Protein AF-0000000087714423 (afdb_homodimer)

pLDDT: mean 87.76, std 16.13, range [24.06, 98.0]

Sequence (234 aa):
MFDTLVQIANELNRGNISRAGKMILDLTRDEDNENILKVSSEIERLLREIESRDSFVDYLGEEAIELDQIEQEMNELRKRKLKILSVYLLRKLSKGNLIIENIIKRNFVSQKPQTYMMFDTLVQIANELNRGNISRAGKMILDLTRDEDNENILKVSSEIERLLREIESRDSFVDYLGEEAIELDQIEQEMNELRKRKLKILSVYLLRKLSKGNLIIENIIKRNFVSQKPQTYM

Solvent-accessible surface area (backbone atoms only — not comparable to full-atom values): 13331 Å² total; per-residue (Å²): 111,66,67,58,51,49,50,36,40,49,30,48,63,72,63,40,46,69,62,26,48,54,53,50,46,66,69,48,69,82,59,81,54,65,69,61,50,54,53,46,51,50,46,50,50,45,54,52,54,64,72,53,74,77,71,72,45,78,74,48,64,80,55,26,60,60,49,50,51,50,51,52,56,49,43,52,51,45,51,52,53,44,44,56,53,44,50,53,49,50,41,60,74,49,71,67,38,61,68,60,51,51,55,50,49,59,42,63,63,66,67,49,76,76,70,76,124,110,66,68,58,52,50,50,34,40,50,29,47,62,72,62,40,44,69,61,26,47,53,53,50,46,66,70,49,69,83,58,81,54,66,69,59,50,53,53,46,52,50,46,52,51,46,53,52,55,64,72,53,74,76,71,72,45,78,73,48,64,80,55,27,59,59,50,51,52,49,50,52,54,49,43,52,50,46,51,52,52,44,44,53,54,44,51,52,49,50,41,60,74,49,71,66,39,61,68,59,52,50,56,49,47,59,41,62,63,66,67,49,78,76,70,77,124

Structure (mmCIF, N/CA/C/O backbone):
data_AF-0000000087714423-model_v1
#
loop_
_entity.id
_entity.type
_entity.pdbx_description
1 polymer 'Uncharacterized protein'
#
loop_
_atom_site.group_PDB
_atom_site.id
_atom_site.type_symbol
_atom_site.label_atom_id
_atom_site.label_alt_id
_atom_site.label_comp_id
_atom_site.label_asym_id
_atom_site.label_entity_id
_atom_site.label_seq_id
_atom_site.pdbx_PDB_ins_code
_atom_site.Cartn_x
_atom_site.Cartn_y
_atom_site.Cartn_z
_atom_site.occupancy
_atom_site.B_iso_or_equiv
_atom_site.auth_seq_id
_atom_site.auth_comp_id
_atom_site.auth_asym_id
_atom_site.auth_atom_id
_atom_site.pdbx_PDB_model_num
ATOM 1 N N . MET A 1 1 ? 10.297 -31.016 -6.312 1 86.75 1 MET A N 1
ATOM 2 C CA . MET A 1 1 ? 9.633 -29.781 -6.734 1 86.75 1 MET A CA 1
ATOM 3 C C . MET A 1 1 ? 8.117 -29.906 -6.598 1 86.75 1 MET A C 1
ATOM 5 O O . MET A 1 1 ? 7.477 -29.078 -5.961 1 86.75 1 MET A O 1
ATOM 9 N N . PHE A 1 2 ? 7.582 -31.125 -6.863 1 91.56 2 PHE A N 1
ATOM 10 C CA . PHE A 1 2 ? 6.137 -31.328 -6.844 1 91.56 2 PHE A CA 1
ATOM 11 C C . PHE A 1 2 ? 5.602 -31.266 -5.418 1 91.56 2 PHE A C 1
ATOM 13 O O . PHE A 1 2 ? 4.629 -30.562 -5.148 1 91.56 2 PHE A O 1
ATOM 20 N N . ASP A 1 3 ? 6.258 -31.922 -4.488 1 93.56 3 ASP A N 1
ATOM 21 C CA . ASP A 1 3 ? 5.82 -31.922 -3.096 1 93.56 3 ASP A CA 1
ATOM 22 C C . ASP A 1 3 ? 5.809 -30.516 -2.518 1 93.56 3 ASP A C 1
ATOM 24 O O . ASP A 1 3 ? 4.906 -30.156 -1.759 1 93.56 3 ASP A O 1
ATOM 28 N N . THR A 1 4 ? 6.805 -29.812 -2.877 1 95.75 4 THR A N 1
ATOM 29 C CA . THR A 1 4 ? 6.898 -28.438 -2.414 1 95.75 4 THR A CA 1
ATOM 30 C C . THR A 1 4 ? 5.75 -27.594 -2.973 1 95.75 4 THR A C 1
ATOM 32 O O . THR A 1 4 ? 5.164 -26.781 -2.256 1 95.75 4 THR A O 1
ATOM 35 N N . LEU A 1 5 ? 5.414 -27.797 -4.219 1 96.75 5 LEU A N 1
ATOM 36 C CA . LEU A 1 5 ? 4.309 -27.078 -4.84 1 96.75 5 LEU A CA 1
ATOM 37 C C . LEU A 1 5 ? 2.988 -27.406 -4.16 1 96.75 5 LEU A C 1
ATOM 39 O O . LEU A 1 5 ? 2.158 -26.531 -3.926 1 96.75 5 LEU A O 1
ATOM 43 N N . VAL A 1 6 ? 2.824 -28.672 -3.838 1 95.94 6 VAL A N 1
ATOM 44 C CA . VAL A 1 6 ? 1.626 -29.109 -3.135 1 95.94 6 VAL A CA 1
ATOM 45 C C . VAL A 1 6 ? 1.544 -28.438 -1.77 1 95.94 6 VAL A C 1
ATOM 47 O O . VAL A 1 6 ? 0.476 -27.969 -1.361 1 95.94 6 VAL A O 1
ATOM 50 N N . GLN A 1 7 ? 2.639 -28.406 -1.088 1 96.62 7 GLN A N 1
ATOM 51 C CA . GLN A 1 7 ? 2.68 -27.75 0.217 1 96.62 7 GLN A CA 1
ATOM 52 C C . GLN A 1 7 ? 2.309 -26.281 0.108 1 96.62 7 GLN A C 1
ATOM 54 O O . GLN A 1 7 ? 1.548 -25.766 0.928 1 96.62 7 GLN A O 1
ATOM 59 N N . ILE A 1 8 ? 2.848 -25.594 -0.862 1 97.06 8 ILE A N 1
ATOM 60 C CA . ILE A 1 8 ? 2.545 -24.188 -1.084 1 97.06 8 ILE A CA 1
ATOM 61 C C . ILE A 1 8 ? 1.049 -24.016 -1.339 1 97.06 8 ILE A C 1
ATOM 63 O O . ILE A 1 8 ? 0.409 -23.141 -0.749 1 97.06 8 ILE A O 1
ATOM 67 N N . ALA A 1 9 ? 0.481 -24.797 -2.199 1 96.12 9 ALA A N 1
ATOM 68 C CA . ALA A 1 9 ? -0.945 -24.719 -2.51 1 96.12 9 ALA A CA 1
ATOM 69 C C . ALA A 1 9 ? -1.79 -24.922 -1.255 1 96.12 9 ALA A C 1
ATOM 71 O O . ALA A 1 9 ? -2.779 -24.219 -1.047 1 96.12 9 ALA A O 1
ATOM 72 N N . ASN A 1 10 ? -1.37 -25.859 -0.448 1 95.19 10 ASN A N 1
ATOM 73 C CA . ASN A 1 10 ? -2.088 -26.125 0.796 1 95.19 10 ASN A CA 1
ATOM 74 C C . ASN A 1 10 ? -1.997 -24.938 1.751 1 95.19 10 ASN A C 1
ATOM 76 O O . ASN A 1 10 ? -2.975 -24.594 2.418 1 95.19 10 ASN A O 1
ATOM 80 N N . GLU A 1 11 ? -0.797 -24.391 1.892 1 95.88 11 GLU A N 1
ATOM 81 C CA . GLU A 1 11 ? -0.638 -23.188 2.719 1 95.88 11 GLU A CA 1
ATOM 82 C C . GLU A 1 11 ? -1.553 -22.062 2.246 1 95.88 11 GLU A C 1
ATOM 84 O O . GLU A 1 11 ? -2.178 -21.391 3.061 1 95.88 11 GLU A O 1
ATOM 89 N N . LEU A 1 12 ? -1.638 -21.828 0.978 1 95.19 12 LEU A N 1
ATOM 90 C CA . LEU A 1 12 ? -2.523 -20.812 0.421 1 95.19 12 LEU A CA 1
ATOM 91 C C . LEU A 1 12 ? -3.975 -21.094 0.789 1 95.19 12 LEU A C 1
ATOM 93 O O . LEU A 1 12 ? -4.699 -20.188 1.214 1 95.19 12 LEU A O 1
ATOM 97 N N . ASN A 1 13 ? -4.387 -22.281 0.705 1 92.69 13 ASN A N 1
ATOM 98 C CA . ASN A 1 13 ? -5.762 -22.688 0.979 1 92.69 13 ASN A CA 1
ATOM 99 C C . ASN A 1 13 ? -6.105 -22.547 2.459 1 92.69 13 ASN A C 1
ATOM 101 O O . ASN A 1 13 ? -7.258 -22.297 2.811 1 92.69 13 ASN A O 1
ATOM 105 N N . ARG A 1 14 ? -5.141 -22.703 3.324 1 93.38 14 ARG A N 1
ATOM 106 C CA . ARG A 1 14 ? -5.348 -22.578 4.762 1 93.38 14 ARG A CA 1
ATOM 107 C C . ARG A 1 14 ? -5.285 -21.109 5.199 1 93.38 14 ARG A C 1
ATOM 109 O O . ARG A 1 14 ? -5.492 -20.797 6.375 1 93.38 14 ARG A O 1
ATOM 116 N N . GLY A 1 15 ? -4.902 -20.266 4.301 1 92.94 15 GLY A N 1
ATOM 117 C CA . GLY A 1 15 ? -4.844 -18.844 4.613 1 92.94 15 GLY A CA 1
ATOM 118 C C . GLY A 1 15 ? -3.486 -18.406 5.125 1 92.94 15 GLY A C 1
ATOM 119 O O . GLY A 1 15 ? -3.334 -17.281 5.602 1 92.94 15 GLY A O 1
ATOM 120 N N . ASN A 1 16 ? -2.5 -19.266 5.133 1 95.94 16 ASN A N 1
ATOM 121 C CA . ASN A 1 16 ? -1.14 -18.906 5.523 1 95.94 16 ASN A CA 1
ATOM 122 C C . ASN A 1 16 ? -0.38 -18.25 4.375 1 95.94 16 ASN A C 1
ATOM 124 O O . ASN A 1 16 ? 0.634 -18.781 3.916 1 95.94 16 ASN A O 1
ATOM 128 N N . ILE A 1 17 ? -0.826 -17.094 4.047 1 96.75 17 ILE A N 1
ATOM 129 C CA . ILE A 1 17 ? -0.43 -16.422 2.814 1 96.75 17 ILE A CA 1
ATOM 130 C C . ILE A 1 17 ? 1.038 -16 2.898 1 96.75 17 ILE A C 1
ATOM 132 O O . ILE A 1 17 ? 1.801 -16.203 1.95 1 96.75 17 ILE A O 1
ATOM 136 N N . SER A 1 18 ? 1.495 -15.453 4.039 1 97.38 18 SER A N 1
ATOM 137 C CA . SER A 1 18 ? 2.879 -15.016 4.188 1 97.38 18 SER A CA 1
ATOM 138 C C . SER A 1 18 ? 3.844 -16.188 4.117 1 97.38 18 SER A C 1
ATOM 140 O O . SER A 1 18 ? 4.891 -16.109 3.473 1 97.38 18 SER A O 1
ATOM 142 N N . ARG A 1 19 ? 3.457 -17.219 4.758 1 97.25 19 ARG A N 1
ATOM 143 C CA . ARG A 1 19 ? 4.301 -18.406 4.719 1 97.25 19 ARG A CA 1
ATOM 144 C C . ARG A 1 19 ? 4.406 -18.969 3.303 1 97.25 19 ARG A C 1
ATOM 146 O O . ARG A 1 19 ? 5.496 -19.297 2.84 1 97.25 19 ARG A O 1
ATOM 153 N N . ALA A 1 20 ? 3.246 -19.109 2.572 1 97.56 20 ALA A N 1
ATOM 154 C CA . ALA A 1 20 ? 3.244 -19.562 1.183 1 97.56 20 ALA A CA 1
ATOM 155 C C . ALA A 1 20 ? 4.145 -18.672 0.319 1 97.56 20 ALA A C 1
ATOM 157 O O . ALA A 1 20 ? 4.926 -19.188 -0.488 1 97.56 20 ALA A O 1
ATOM 158 N N . GLY A 1 21 ? 4.023 -17.359 0.517 1 97.88 21 GLY A N 1
ATOM 159 C CA . GLY A 1 21 ? 4.859 -16.422 -0.218 1 97.88 21 GLY A CA 1
ATOM 160 C C . GLY A 1 21 ? 6.344 -16.656 -0.017 1 97.88 21 GLY A C 1
ATOM 161 O O . GLY A 1 21 ? 7.117 -16.656 -0.979 1 97.88 21 GLY A O 1
ATOM 162 N N . LYS A 1 22 ? 6.73 -16.859 1.226 1 98 22 LYS A N 1
ATOM 163 C CA . LYS A 1 22 ? 8.133 -17.109 1.534 1 98 22 LYS A CA 1
ATOM 164 C C . LYS A 1 22 ? 8.625 -18.391 0.866 1 98 22 LYS A C 1
ATOM 166 O O . LYS A 1 22 ? 9.742 -18.438 0.35 1 98 22 LYS A O 1
ATOM 171 N N . MET A 1 23 ? 7.805 -19.406 0.861 1 97.69 23 MET A N 1
ATOM 172 C CA . MET A 1 23 ? 8.164 -20.672 0.218 1 97.69 23 MET A CA 1
ATOM 173 C C . MET A 1 23 ? 8.352 -20.484 -1.283 1 97.69 23 MET A C 1
ATOM 175 O O . MET A 1 23 ? 9.258 -21.062 -1.877 1 97.69 23 MET A O 1
ATOM 179 N N . ILE A 1 24 ? 7.543 -19.703 -1.889 1 97.31 24 ILE A N 1
ATOM 180 C CA . ILE A 1 24 ? 7.633 -19.438 -3.32 1 97.31 24 ILE A CA 1
ATOM 181 C C . ILE A 1 24 ? 8.945 -18.719 -3.631 1 97.31 24 ILE A C 1
ATOM 183 O O . ILE A 1 24 ? 9.602 -19.031 -4.625 1 97.31 24 ILE A O 1
ATOM 187 N N . LEU A 1 25 ? 9.281 -17.812 -2.807 1 97.31 25 LEU A N 1
ATOM 188 C CA . LEU A 1 25 ? 10.531 -17.094 -3.01 1 97.31 25 LEU A CA 1
ATOM 189 C C . LEU A 1 25 ? 11.727 -18.047 -2.969 1 97.31 25 LEU A C 1
ATOM 191 O O . LEU A 1 25 ? 12.656 -17.922 -3.768 1 97.31 25 LEU A O 1
ATOM 195 N N . ASP A 1 26 ? 11.672 -18.984 -2.033 1 96.44 26 ASP A N 1
ATOM 196 C CA . ASP A 1 26 ? 12.734 -19.984 -1.942 1 96.44 26 ASP A CA 1
ATOM 197 C C . ASP A 1 26 ? 12.812 -20.828 -3.217 1 96.44 26 ASP A C 1
ATOM 199 O O . ASP A 1 26 ? 13.898 -21.156 -3.682 1 96.44 26 ASP A O 1
ATOM 203 N N . LEU A 1 27 ? 11.688 -21.062 -3.814 1 94.94 27 LEU A N 1
ATOM 204 C CA . LEU A 1 27 ? 11.602 -21.906 -5 1 94.94 27 LEU A CA 1
ATOM 205 C C . LEU A 1 27 ? 12.078 -21.156 -6.238 1 94.94 27 LEU A C 1
ATOM 207 O O . LEU A 1 27 ? 12.57 -21.766 -7.191 1 94.94 27 LEU A O 1
ATOM 211 N N . THR A 1 28 ? 11.953 -19.859 -6.23 1 95.44 28 THR A N 1
ATOM 212 C CA . THR A 1 28 ? 12.211 -19.078 -7.441 1 95.44 28 THR A CA 1
ATOM 213 C C . THR A 1 28 ? 13.594 -18.438 -7.383 1 95.44 28 THR A C 1
ATOM 215 O O . THR A 1 28 ? 13.945 -17.641 -8.258 1 95.44 28 THR A O 1
ATOM 218 N N . ARG A 1 29 ? 14.336 -18.688 -6.434 1 92.12 29 ARG A N 1
ATOM 219 C CA . ARG A 1 29 ? 15.633 -18.062 -6.211 1 92.12 29 ARG A CA 1
ATOM 220 C C . ARG A 1 29 ? 16.547 -18.234 -7.422 1 92.12 29 ARG A C 1
ATOM 222 O O . ARG A 1 29 ? 17.312 -17.344 -7.77 1 92.12 29 ARG A O 1
ATOM 229 N N . ASP A 1 30 ? 16.5 -19.406 -8.125 1 89.38 30 ASP A N 1
ATOM 230 C CA . ASP A 1 30 ? 17.406 -19.719 -9.219 1 89.38 30 ASP A CA 1
ATOM 231 C C . ASP A 1 30 ? 16.688 -19.672 -10.562 1 89.38 30 ASP A C 1
ATOM 233 O O . ASP A 1 30 ? 17.188 -20.219 -11.555 1 89.38 30 ASP A O 1
ATOM 237 N N . GLU A 1 31 ? 15.586 -19.094 -10.547 1 90.38 31 GLU A N 1
ATOM 238 C CA . GLU A 1 31 ? 14.844 -18.969 -11.797 1 90.38 31 GLU A CA 1
ATOM 239 C C . GLU A 1 31 ? 15.469 -17.922 -12.711 1 90.38 31 GLU A C 1
ATOM 241 O O . GLU A 1 31 ? 15.992 -16.906 -12.234 1 90.38 31 GLU A O 1
ATOM 246 N N . ASP A 1 32 ? 15.391 -18.188 -14.047 1 91 32 ASP A N 1
ATOM 247 C CA . ASP A 1 32 ? 15.977 -17.266 -15.016 1 91 32 ASP A CA 1
ATOM 248 C C . ASP A 1 32 ? 14.891 -16.516 -15.797 1 91 32 ASP A C 1
ATOM 250 O O . ASP A 1 32 ? 15.172 -15.516 -16.453 1 91 32 ASP A O 1
ATOM 254 N N . ASN A 1 33 ? 13.68 -16.984 -15.68 1 91.38 33 ASN A N 1
ATOM 255 C CA . ASN A 1 33 ? 12.578 -16.328 -16.375 1 91.38 33 ASN A CA 1
ATOM 256 C C . ASN A 1 33 ? 12.312 -14.938 -15.805 1 91.38 33 ASN A C 1
ATOM 258 O O . ASN A 1 33 ? 12.016 -14.789 -14.617 1 91.38 33 ASN A O 1
ATOM 262 N N . GLU A 1 34 ? 12.383 -13.945 -16.641 1 90.06 34 GLU A N 1
ATOM 263 C CA . GLU A 1 34 ? 12.289 -12.547 -16.234 1 90.06 34 GLU A CA 1
ATOM 264 C C . GLU A 1 34 ? 10.938 -12.258 -15.586 1 90.06 34 GLU A C 1
ATOM 266 O O . GLU A 1 34 ? 10.852 -11.523 -14.602 1 90.06 34 GLU A O 1
ATOM 271 N N . ASN A 1 35 ? 9.875 -12.852 -16.109 1 88.62 35 ASN A N 1
ATOM 272 C CA . ASN A 1 35 ? 8.539 -12.602 -15.578 1 88.62 35 ASN A CA 1
ATOM 273 C C . ASN A 1 35 ? 8.375 -13.18 -14.18 1 88.62 35 ASN A C 1
ATOM 275 O O . ASN A 1 35 ? 7.801 -12.539 -13.297 1 88.62 35 ASN A O 1
ATOM 279 N N . ILE A 1 36 ? 8.93 -14.336 -13.992 1 93.62 36 ILE A N 1
ATOM 280 C CA . ILE A 1 36 ? 8.875 -14.977 -12.68 1 93.62 36 ILE A CA 1
ATOM 281 C C . ILE A 1 36 ? 9.68 -14.148 -11.68 1 93.62 36 ILE A C 1
ATOM 283 O O . ILE A 1 36 ? 9.234 -13.938 -10.547 1 93.62 36 ILE A O 1
ATOM 287 N N . LEU A 1 37 ? 10.734 -13.625 -12.109 1 93.81 37 LEU A N 1
ATOM 288 C CA . LEU A 1 37 ? 11.586 -12.836 -11.227 1 93.81 37 LEU A CA 1
ATOM 289 C C . LEU A 1 37 ? 10.906 -11.531 -10.828 1 93.81 37 LEU A C 1
ATOM 291 O O . LEU A 1 37 ? 10.992 -11.117 -9.672 1 93.81 37 LEU A O 1
ATOM 295 N N . LYS A 1 38 ? 10.242 -10.898 -11.742 1 93.31 38 LYS A N 1
ATOM 296 C CA . LYS A 1 38 ? 9.531 -9.648 -11.461 1 93.31 38 LYS A CA 1
ATOM 297 C C . LYS A 1 38 ? 8.414 -9.875 -10.438 1 93.31 38 LYS A C 1
ATOM 299 O O . LYS A 1 38 ? 8.273 -9.094 -9.492 1 93.31 38 LYS A O 1
ATOM 304 N N . VAL A 1 39 ? 7.707 -10.891 -10.617 1 95.19 39 VAL A N 1
ATOM 305 C CA . VAL A 1 39 ? 6.605 -11.195 -9.703 1 95.19 39 VAL A CA 1
ATOM 306 C C . VAL A 1 39 ? 7.164 -11.602 -8.344 1 95.19 39 VAL A C 1
ATOM 308 O O . VAL A 1 39 ? 6.625 -11.211 -7.305 1 95.19 39 VAL A O 1
ATOM 311 N N . SER A 1 40 ? 8.266 -12.375 -8.352 1 96.19 40 SER A N 1
ATOM 312 C CA . SER A 1 40 ? 8.906 -12.75 -7.094 1 96.19 40 SER A CA 1
ATOM 313 C C . SER A 1 40 ? 9.383 -11.523 -6.32 1 96.19 40 SER A C 1
ATOM 315 O O . SER A 1 40 ? 9.242 -11.469 -5.098 1 96.19 40 SER A O 1
ATOM 317 N N . SER A 1 41 ? 9.906 -10.555 -6.984 1 95.19 41 SER A N 1
ATOM 318 C CA . SER A 1 41 ? 10.344 -9.32 -6.348 1 95.19 41 SER A CA 1
ATOM 319 C C . SER A 1 41 ? 9.18 -8.578 -5.703 1 95.19 41 SER A C 1
ATOM 321 O O . SER A 1 41 ? 9.32 -8.008 -4.617 1 95.19 41 SER A O 1
ATOM 323 N N . GLU A 1 42 ? 8.062 -8.594 -6.391 1 95.44 42 GLU A N 1
ATOM 324 C CA . GLU A 1 42 ? 6.875 -7.961 -5.832 1 95.44 42 GLU A CA 1
ATOM 325 C C . GLU A 1 42 ? 6.391 -8.695 -4.586 1 95.44 42 GLU A C 1
ATOM 327 O O . GLU A 1 42 ? 6 -8.07 -3.6 1 95.44 42 GLU A O 1
ATOM 332 N N . ILE A 1 43 ? 6.445 -9.984 -4.586 1 97.38 43 ILE A N 1
ATOM 333 C CA . ILE A 1 43 ? 6.066 -10.781 -3.424 1 97.38 43 ILE A CA 1
ATOM 334 C C . ILE A 1 43 ? 6.977 -10.438 -2.246 1 97.38 43 ILE A C 1
ATOM 336 O O . ILE A 1 43 ? 6.504 -10.234 -1.126 1 97.38 43 ILE A O 1
ATOM 340 N N . GLU A 1 44 ? 8.211 -10.352 -2.539 1 97.5 44 GLU A N 1
ATOM 341 C CA . GLU A 1 44 ? 9.164 -10 -1.495 1 97.5 44 GLU A CA 1
ATOM 342 C C . GLU A 1 44 ? 8.859 -8.625 -0.906 1 97.5 44 GLU A C 1
ATOM 344 O O . GLU A 1 44 ? 8.883 -8.445 0.314 1 97.5 44 GLU A O 1
ATOM 349 N N . ARG A 1 45 ? 8.602 -7.707 -1.744 1 95.19 45 ARG A N 1
ATOM 350 C CA . ARG A 1 45 ? 8.258 -6.359 -1.3 1 95.19 45 ARG A CA 1
ATOM 351 C C . ARG A 1 45 ? 7.02 -6.375 -0.412 1 95.19 45 ARG A C 1
ATOM 353 O O . ARG A 1 45 ? 7 -5.742 0.646 1 95.19 45 ARG A O 1
ATOM 360 N N . LEU A 1 46 ? 6.02 -7.086 -0.817 1 97 46 LEU A N 1
ATOM 361 C CA . LEU A 1 46 ? 4.773 -7.16 -0.064 1 97 46 LEU A CA 1
ATOM 362 C C . LEU A 1 46 ? 5 -7.793 1.305 1 97 46 LEU A C 1
ATOM 364 O O . LEU A 1 46 ? 4.477 -7.309 2.312 1 97 46 LEU A O 1
ATOM 368 N N . LEU A 1 47 ? 5.766 -8.82 1.355 1 97.81 47 LEU A N 1
ATOM 369 C CA . LEU A 1 47 ? 6.051 -9.492 2.619 1 97.81 47 LEU A CA 1
ATOM 370 C C . LEU A 1 47 ? 6.77 -8.555 3.582 1 97.81 47 LEU A C 1
ATOM 372 O O . LEU A 1 47 ? 6.453 -8.516 4.773 1 97.81 47 LEU A O 1
ATOM 376 N N . ARG A 1 48 ? 7.668 -7.773 3.064 1 96.25 48 ARG A N 1
ATOM 377 C CA . ARG A 1 48 ? 8.375 -6.801 3.889 1 96.25 48 ARG A CA 1
ATOM 378 C C . ARG A 1 48 ? 7.426 -5.73 4.414 1 96.25 48 ARG A C 1
ATOM 380 O O . ARG A 1 48 ? 7.496 -5.352 5.586 1 96.25 48 ARG A O 1
ATOM 387 N N . GLU A 1 49 ? 6.57 -5.32 3.566 1 94.69 49 GLU A N 1
ATOM 388 C CA . GLU A 1 49 ? 5.637 -4.266 3.953 1 94.69 49 GLU A CA 1
ATOM 389 C C . GLU A 1 49 ? 4.641 -4.766 4.996 1 94.69 49 GLU A C 1
ATOM 391 O O . GLU A 1 49 ? 4.277 -4.035 5.918 1 94.69 49 GLU A O 1
ATOM 396 N N . ILE A 1 50 ? 4.203 -5.961 4.867 1 95.81 50 ILE A N 1
ATOM 397 C CA . ILE A 1 50 ? 3.246 -6.551 5.801 1 95.81 50 ILE A CA 1
ATOM 398 C C . ILE A 1 50 ? 3.885 -6.684 7.18 1 95.81 50 ILE A C 1
ATOM 400 O O . ILE A 1 50 ? 3.217 -6.496 8.203 1 95.81 50 ILE A O 1
ATOM 404 N N . GLU A 1 51 ? 5.105 -6.93 7.18 1 91.94 51 GLU A N 1
ATOM 405 C CA . GLU A 1 51 ? 5.812 -7.141 8.445 1 91.94 51 GLU A CA 1
ATOM 406 C C . GLU A 1 51 ? 6.301 -5.82 9.031 1 91.94 51 GLU A C 1
ATOM 408 O O . GLU A 1 51 ? 6.688 -5.762 10.195 1 91.94 51 GLU A O 1
ATOM 413 N N . SER A 1 52 ? 6.164 -4.789 8.234 1 87.62 52 SER A N 1
ATOM 414 C CA . SER A 1 52 ? 6.684 -3.502 8.68 1 87.62 52 SER A CA 1
ATOM 415 C C . SER A 1 52 ? 5.629 -2.721 9.461 1 87.62 52 SER A C 1
ATOM 417 O O . SER A 1 52 ? 4.43 -2.885 9.234 1 87.62 52 SER A O 1
ATOM 419 N N . ARG A 1 53 ? 6.066 -1.98 10.539 1 78.5 53 ARG A N 1
ATOM 420 C CA . ARG A 1 53 ? 5.227 -1.055 11.289 1 78.5 53 ARG A CA 1
ATOM 421 C C . ARG A 1 53 ? 5.762 0.37 11.195 1 78.5 53 ARG A C 1
ATOM 423 O O . ARG A 1 53 ? 6.969 0.593 11.32 1 78.5 53 ARG A O 1
ATOM 430 N N . ASP A 1 54 ? 4.797 1.169 10.914 1 75.62 54 ASP A N 1
ATOM 431 C CA . ASP A 1 54 ? 5.188 2.574 10.914 1 75.62 54 ASP A CA 1
ATOM 432 C C . ASP A 1 54 ? 5.387 3.088 12.344 1 75.62 54 ASP A C 1
ATOM 434 O O . ASP A 1 54 ? 4.414 3.279 13.078 1 75.62 54 ASP A O 1
ATOM 438 N N . SER A 1 55 ? 6.598 3.398 12.711 1 73.88 55 SER A N 1
ATOM 439 C CA . SER A 1 55 ? 6.914 3.795 14.078 1 73.88 55 SER A CA 1
ATOM 440 C C . SER A 1 55 ? 6.484 5.234 14.352 1 73.88 55 SER A C 1
ATOM 442 O O . SER A 1 55 ? 6.273 5.613 15.508 1 73.88 55 SER A O 1
ATOM 444 N N . PHE A 1 56 ? 6.395 6.039 13.359 1 77.81 56 PHE A N 1
ATOM 445 C CA . PHE A 1 56 ? 6.113 7.453 13.57 1 77.81 56 PHE A CA 1
ATOM 446 C C . PHE A 1 56 ? 4.672 7.656 14.031 1 77.81 56 PHE A C 1
ATOM 448 O O . PHE A 1 56 ? 4.336 8.695 14.594 1 77.81 56 PHE A O 1
ATOM 455 N N . VAL A 1 57 ? 3.822 6.672 13.891 1 81.62 57 VAL A N 1
ATOM 456 C CA . VAL A 1 57 ? 2.398 6.785 14.188 1 81.62 57 VAL A CA 1
ATOM 457 C C . VAL A 1 57 ? 2.199 6.961 15.695 1 81.62 57 VAL A C 1
ATOM 459 O O . VAL A 1 57 ? 1.241 7.602 16.125 1 81.62 57 VAL A O 1
ATOM 462 N N . ASP A 1 58 ? 3.162 6.547 16.391 1 78.75 58 ASP A N 1
ATOM 463 C CA . ASP A 1 58 ? 3.029 6.523 17.844 1 78.75 58 ASP A CA 1
ATOM 464 C C . ASP A 1 58 ? 2.998 7.941 18.406 1 78.75 58 ASP A C 1
ATOM 466 O O . ASP A 1 58 ? 2.514 8.156 19.531 1 78.75 58 ASP A O 1
ATOM 470 N N . TYR A 1 59 ? 3.354 8.969 17.656 1 78.25 59 TYR A N 1
ATOM 471 C CA . TYR A 1 59 ? 3.424 10.305 18.219 1 78.25 59 TYR A CA 1
ATOM 472 C C . TYR A 1 59 ? 2.424 11.242 17.547 1 78.25 59 TYR A C 1
ATOM 474 O O . TYR A 1 59 ? 2.418 12.445 17.812 1 78.25 59 TYR A O 1
ATOM 482 N N . LEU A 1 60 ? 1.522 10.688 16.781 1 86.94 60 LEU A N 1
ATOM 483 C CA . LEU A 1 60 ? 0.617 11.531 16.016 1 86.94 60 LEU A CA 1
ATOM 484 C C . LEU A 1 60 ? -0.685 11.766 16.781 1 86.94 60 LEU A C 1
ATOM 486 O O . LEU A 1 60 ? -1.624 12.359 16.234 1 86.94 60 LEU A O 1
ATOM 490 N N . GLY A 1 61 ? -0.702 11.367 18.109 1 83.12 61 GLY A N 1
ATOM 491 C CA . GLY A 1 61 ? -1.86 11.656 18.938 1 83.12 61 GLY A CA 1
ATOM 492 C C . GLY A 1 61 ? -3.15 11.086 18.391 1 83.12 61 GLY A C 1
ATOM 493 O O . GLY A 1 61 ? -3.244 9.875 18.141 1 83.12 61 GLY A O 1
ATOM 494 N N . GLU A 1 62 ? -4.094 12 18.047 1 81.88 62 GLU A N 1
ATOM 495 C CA . GLU A 1 62 ? -5.441 11.609 17.641 1 81.88 62 GLU A CA 1
ATOM 496 C C . GLU A 1 62 ? -5.438 10.961 16.266 1 81.88 62 GLU A C 1
ATOM 498 O O . GLU A 1 62 ? -6.242 10.07 15.984 1 81.88 62 GLU A O 1
ATOM 503 N N . GLU A 1 63 ? -4.508 11.336 15.453 1 88.19 63 GLU A N 1
ATOM 504 C CA . GLU A 1 63 ? -4.438 10.805 14.094 1 88.19 63 GLU A CA 1
ATOM 505 C C . GLU A 1 63 ? -3.975 9.352 14.094 1 88.19 63 GLU A C 1
ATOM 507 O O . GLU A 1 63 ? -4.188 8.625 13.117 1 88.19 63 GLU A O 1
ATOM 512 N N . ALA A 1 64 ? -3.402 8.883 15.234 1 89.31 64 ALA A N 1
ATOM 513 C CA . ALA A 1 64 ? -2.803 7.555 15.312 1 89.31 64 ALA A CA 1
ATOM 514 C C . ALA A 1 64 ? -3.854 6.465 15.117 1 89.31 64 ALA A C 1
ATOM 516 O O . ALA A 1 64 ? -3.598 5.461 14.445 1 89.31 64 ALA A O 1
ATOM 517 N N . ILE A 1 65 ? -5 6.676 15.625 1 89.94 65 ILE A N 1
ATOM 518 C CA . ILE A 1 65 ? -6.043 5.66 15.562 1 89.94 65 ILE A CA 1
ATOM 519 C C . ILE A 1 65 ? -6.496 5.473 14.109 1 89.94 65 ILE A C 1
ATOM 521 O O . ILE A 1 65 ? -6.594 4.344 13.625 1 89.94 65 ILE A O 1
ATOM 525 N N . GLU A 1 66 ? -6.758 6.551 13.484 1 92.31 66 GLU A N 1
ATOM 526 C CA . GLU A 1 66 ? -7.184 6.484 12.086 1 92.31 66 GLU A CA 1
ATOM 527 C C . GLU A 1 66 ? -6.086 5.898 11.203 1 92.31 66 GLU A C 1
ATOM 529 O O . GLU A 1 66 ? -6.363 5.105 10.305 1 92.31 66 GLU A O 1
ATOM 534 N N . LEU A 1 67 ? -4.906 6.227 11.492 1 94.31 67 LEU A N 1
ATOM 535 C CA . LEU A 1 67 ? -3.787 5.711 10.711 1 94.31 67 LEU A CA 1
ATOM 536 C C . LEU A 1 67 ? -3.623 4.211 10.922 1 94.31 67 LEU A C 1
ATOM 538 O O . LEU A 1 67 ? -3.295 3.48 9.984 1 94.31 67 LEU A O 1
ATOM 542 N N . ASP A 1 68 ? -3.859 3.822 12.133 1 92.62 68 ASP A N 1
ATOM 543 C CA . ASP A 1 68 ? -3.805 2.391 12.414 1 92.62 68 ASP A CA 1
ATOM 544 C C . ASP A 1 68 ? -4.867 1.633 11.625 1 92.62 68 ASP A C 1
ATOM 546 O O . ASP A 1 68 ? -4.605 0.543 11.109 1 92.62 68 ASP A O 1
ATOM 550 N N . GLN A 1 69 ? -6.004 2.213 11.508 1 94.12 69 GLN A N 1
ATOM 551 C CA . GLN A 1 69 ? -7.078 1.594 10.742 1 94.12 69 GLN A CA 1
ATOM 552 C C . GLN A 1 69 ? -6.707 1.498 9.266 1 94.12 69 GLN A C 1
ATOM 554 O O . GLN A 1 69 ? -6.938 0.468 8.625 1 94.12 69 GLN A O 1
ATOM 559 N N . ILE A 1 70 ? -6.203 2.496 8.766 1 96 70 ILE A N 1
ATOM 560 C CA . ILE A 1 70 ? -5.777 2.512 7.371 1 96 70 ILE A CA 1
ATOM 561 C C . ILE A 1 70 ? -4.715 1.437 7.145 1 96 70 ILE A C 1
ATOM 563 O O . ILE A 1 70 ? -4.754 0.718 6.141 1 96 70 ILE A O 1
ATOM 567 N N . GLU A 1 71 ? -3.738 1.345 8.07 1 94.81 71 GLU A N 1
ATOM 568 C CA . GLU A 1 71 ? -2.68 0.348 7.941 1 94.81 71 GLU A CA 1
ATOM 569 C C . GLU A 1 71 ? -3.25 -1.066 7.945 1 94.81 71 GLU A C 1
ATOM 571 O O . GLU A 1 71 ? -2.787 -1.932 7.199 1 94.81 71 GLU A O 1
ATOM 576 N N . GLN A 1 72 ? -4.219 -1.275 8.758 1 95.19 72 GLN A N 1
ATOM 577 C CA . GLN A 1 72 ? -4.859 -2.586 8.789 1 95.19 72 GLN A CA 1
ATOM 578 C C . GLN A 1 72 ? -5.551 -2.891 7.461 1 95.19 72 GLN A C 1
ATOM 580 O O . GLN A 1 72 ? -5.422 -3.992 6.926 1 95.19 72 GLN A O 1
ATOM 585 N N . GLU A 1 73 ? -6.262 -1.933 6.938 1 97.19 73 GLU A N 1
ATOM 586 C CA . GLU A 1 73 ? -6.914 -2.088 5.641 1 97.19 73 GLU A CA 1
ATOM 587 C C . GLU A 1 73 ? -5.891 -2.314 4.535 1 97.19 73 GLU A C 1
ATOM 589 O O . GLU A 1 73 ? -6.102 -3.145 3.646 1 97.19 73 GLU A O 1
ATOM 594 N N . MET A 1 74 ? -4.805 -1.588 4.613 1 96.75 74 MET A N 1
ATOM 595 C CA . MET A 1 74 ? -3.727 -1.751 3.641 1 96.75 74 MET A CA 1
ATOM 596 C C . MET A 1 74 ? -3.16 -3.166 3.691 1 96.75 74 MET A C 1
ATOM 598 O O . MET A 1 74 ? -2.928 -3.783 2.648 1 96.75 74 MET A O 1
ATOM 602 N N . ASN A 1 75 ? -2.953 -3.635 4.879 1 96.62 75 ASN A N 1
ATOM 603 C CA . ASN A 1 75 ? -2.377 -4.969 5.035 1 96.62 75 ASN A CA 1
ATOM 604 C C . ASN A 1 75 ? -3.309 -6.047 4.492 1 96.62 75 ASN A C 1
ATOM 606 O O . ASN A 1 75 ? -2.848 -7.055 3.953 1 96.62 75 ASN A O 1
ATOM 610 N N . GLU A 1 76 ? -4.562 -5.82 4.617 1 96.94 76 GLU A N 1
ATOM 611 C CA . GLU A 1 76 ? -5.516 -6.766 4.035 1 96.94 76 GLU A CA 1
ATOM 612 C C . GLU A 1 76 ? -5.41 -6.785 2.514 1 96.94 76 GLU A C 1
ATOM 614 O O . GLU A 1 76 ? -5.465 -7.852 1.897 1 96.94 76 GLU A O 1
ATOM 619 N N . LEU A 1 77 ? -5.297 -5.695 1.954 1 97.5 77 LEU A N 1
ATOM 620 C CA . LEU A 1 77 ? -5.148 -5.609 0.506 1 97.5 77 LEU A CA 1
ATOM 621 C C . LEU A 1 77 ? -3.818 -6.207 0.06 1 97.5 77 LEU A C 1
ATOM 623 O O . LEU A 1 77 ? -3.748 -6.863 -0.981 1 97.5 77 LEU A O 1
ATOM 627 N N . ARG A 1 78 ? -2.764 -5.938 0.844 1 97.38 78 ARG A N 1
ATOM 628 C CA . ARG A 1 78 ? -1.463 -6.527 0.541 1 97.38 78 ARG A CA 1
ATOM 629 C C . ARG A 1 78 ? -1.532 -8.047 0.558 1 97.38 78 ARG A C 1
ATOM 631 O O . ARG A 1 78 ? -0.952 -8.711 -0.304 1 97.38 78 ARG A O 1
ATOM 638 N N . LYS A 1 79 ? -2.229 -8.555 1.504 1 97.12 79 LYS A N 1
ATOM 639 C CA . LYS A 1 79 ? -2.371 -10.008 1.6 1 97.12 79 LYS A CA 1
ATOM 640 C C . LYS A 1 79 ? -3.156 -10.562 0.415 1 97.12 79 LYS A C 1
ATOM 642 O O . LYS A 1 79 ? -2.83 -11.625 -0.107 1 97.12 79 LYS A O 1
ATOM 647 N N . ARG A 1 80 ? -4.184 -9.867 0.009 1 96.81 80 ARG A N 1
ATOM 648 C CA . ARG A 1 80 ? -4.945 -10.273 -1.167 1 96.81 80 ARG A CA 1
ATOM 649 C C . ARG A 1 80 ? -4.062 -10.281 -2.412 1 96.81 80 ARG A C 1
ATOM 651 O O . ARG A 1 80 ? -4.094 -11.234 -3.193 1 96.81 80 ARG A O 1
ATOM 658 N N . LYS A 1 81 ? -3.33 -9.211 -2.58 1 97.12 81 LYS A N 1
ATOM 659 C CA . LYS A 1 81 ? -2.404 -9.117 -3.703 1 97.12 81 LYS A CA 1
ATOM 660 C C . LYS A 1 81 ? -1.369 -10.234 -3.66 1 97.12 81 LYS A C 1
ATOM 662 O O . LYS A 1 81 ? -1.087 -10.867 -4.68 1 97.12 81 LYS A O 1
ATOM 667 N N . LEU A 1 82 ? -0.856 -10.492 -2.494 1 97.56 82 LEU A N 1
ATOM 668 C CA . LEU A 1 82 ? 0.132 -11.547 -2.279 1 97.56 82 LEU A CA 1
ATOM 669 C C . LEU A 1 82 ? -0.431 -12.906 -2.67 1 97.56 82 LEU A C 1
ATOM 671 O O . LEU A 1 82 ? 0.258 -13.711 -3.305 1 97.56 82 LEU A O 1
ATOM 675 N N . LYS A 1 83 ? -1.622 -13.125 -2.348 1 96.44 83 LYS A N 1
ATOM 676 C CA . LYS A 1 83 ? -2.264 -14.391 -2.688 1 96.44 83 LYS A CA 1
ATOM 677 C C . LYS A 1 83 ? -2.381 -14.562 -4.199 1 96.44 83 LYS A C 1
ATOM 679 O O . LYS A 1 83 ? -2.041 -15.617 -4.738 1 96.44 83 LYS A O 1
ATOM 684 N N . ILE A 1 84 ? -2.854 -13.57 -4.859 1 95.56 84 ILE A N 1
ATOM 685 C CA . ILE A 1 84 ? -3.047 -13.625 -6.305 1 95.56 84 ILE A CA 1
ATOM 686 C C . ILE A 1 84 ? -1.709 -13.883 -6.996 1 95.56 84 ILE A C 1
ATOM 688 O O . ILE A 1 84 ? -1.611 -14.75 -7.867 1 95.56 84 ILE A O 1
ATOM 692 N N . LEU A 1 85 ? -0.682 -13.156 -6.594 1 96.44 85 LEU A N 1
ATOM 693 C CA . LEU A 1 85 ? 0.637 -13.312 -7.199 1 96.44 85 LEU A CA 1
ATOM 694 C C . LEU A 1 85 ? 1.216 -14.688 -6.898 1 96.44 85 LEU A C 1
ATOM 696 O O . LEU A 1 85 ? 1.874 -15.289 -7.75 1 96.44 85 LEU A O 1
ATOM 700 N N . SER A 1 86 ? 0.954 -15.164 -5.656 1 96.19 86 SER A N 1
ATOM 701 C CA . SER A 1 86 ? 1.415 -16.5 -5.273 1 96.19 86 SER A CA 1
ATOM 702 C C . SER A 1 86 ? 0.764 -17.578 -6.129 1 96.19 86 SER A C 1
ATOM 704 O O . SER A 1 86 ? 1.437 -18.5 -6.586 1 96.19 86 SER A O 1
ATOM 706 N N . VAL A 1 87 ? -0.526 -17.406 -6.363 1 94.12 87 VAL A N 1
ATOM 707 C CA . VAL A 1 87 ? -1.249 -18.359 -7.199 1 94.12 87 VAL A CA 1
ATOM 708 C C . VAL A 1 87 ? -0.702 -18.312 -8.625 1 94.12 87 VAL A C 1
ATOM 710 O O . VAL A 1 87 ? -0.487 -19.359 -9.242 1 94.12 87 VAL A O 1
ATOM 713 N N . TYR A 1 88 ? -0.428 -17.188 -9.117 1 93.88 88 TYR A N 1
ATOM 714 C CA . TYR A 1 88 ? 0.14 -17.016 -10.453 1 93.88 88 TYR A CA 1
ATOM 715 C C . TYR A 1 88 ? 1.465 -17.75 -10.578 1 93.88 88 TYR A C 1
ATOM 717 O O . TYR A 1 88 ? 1.662 -18.531 -11.516 1 93.88 88 TYR A O 1
ATOM 725 N N . LEU A 1 89 ? 2.342 -17.578 -9.672 1 95.31 89 LEU A N 1
ATOM 726 C CA . LEU A 1 89 ? 3.658 -18.203 -9.75 1 95.31 89 LEU A CA 1
ATOM 727 C C . LEU A 1 89 ? 3.553 -19.719 -9.57 1 95.31 89 LEU A C 1
ATOM 729 O O . LEU A 1 89 ? 4.289 -20.469 -10.211 1 95.31 89 LEU A O 1
ATOM 733 N N . LEU A 1 90 ? 2.646 -20.094 -8.633 1 94.38 90 LEU A N 1
ATOM 734 C CA . LEU A 1 90 ? 2.434 -21.516 -8.445 1 94.38 90 LEU A CA 1
ATOM 735 C C . LEU A 1 90 ? 2 -22.188 -9.75 1 94.38 90 LEU A C 1
ATOM 737 O O . LEU A 1 90 ? 2.504 -23.25 -10.109 1 94.38 90 LEU A O 1
ATOM 741 N N . ARG A 1 91 ? 1.171 -21.578 -10.5 1 92.5 91 ARG A N 1
ATOM 742 C CA . ARG A 1 91 ? 0.72 -22.094 -11.789 1 92.5 91 ARG A CA 1
ATOM 743 C C . ARG A 1 91 ? 1.868 -22.141 -12.797 1 92.5 91 ARG A C 1
ATOM 745 O O . ARG A 1 91 ? 2.023 -23.125 -13.523 1 92.5 91 ARG A O 1
ATOM 752 N N . LYS A 1 92 ? 2.617 -21.125 -12.789 1 92.06 92 LYS A N 1
ATOM 753 C CA . LYS A 1 92 ? 3.744 -21.062 -13.719 1 92.06 92 LYS A CA 1
ATOM 754 C C . LYS A 1 92 ? 4.781 -22.125 -13.398 1 92.06 92 LYS A C 1
ATOM 756 O O . LYS A 1 92 ? 5.266 -22.828 -14.297 1 92.06 92 LYS A O 1
ATOM 761 N N . LEU A 1 93 ? 5.059 -22.297 -12.141 1 93.69 93 LEU A N 1
ATOM 762 C CA . LEU A 1 93 ? 6.086 -23.234 -11.703 1 93.69 93 LEU A CA 1
ATOM 763 C C . LEU A 1 93 ? 5.625 -24.688 -11.891 1 93.69 93 LEU A C 1
ATOM 765 O O . LEU A 1 93 ? 6.441 -25.578 -12.125 1 93.69 93 LEU A O 1
ATOM 769 N N . SER A 1 94 ? 4.324 -24.875 -11.812 1 93.94 94 SER A N 1
ATOM 770 C CA . SER A 1 94 ? 3.764 -26.219 -11.969 1 93.94 94 SER A CA 1
ATOM 771 C C . SER A 1 94 ? 3.607 -26.578 -13.445 1 93.94 94 SER A C 1
ATOM 773 O O . SER A 1 94 ? 3.27 -27.719 -13.773 1 93.94 94 SER A O 1
ATOM 775 N N . LYS A 1 95 ? 3.828 -25.641 -14.328 1 91 95 LYS A N 1
ATOM 776 C CA . LYS A 1 95 ? 3.688 -25.828 -15.766 1 91 95 LYS A CA 1
ATOM 777 C C . LYS A 1 95 ? 2.303 -26.359 -16.125 1 91 95 LYS A C 1
ATOM 779 O O . LYS A 1 95 ? 2.178 -27.297 -16.922 1 91 95 LYS A O 1
ATOM 784 N N . GLY A 1 96 ? 1.295 -25.781 -15.289 1 84.19 96 GLY A N 1
ATOM 785 C CA . GLY A 1 96 ? -0.085 -26.141 -15.578 1 84.19 96 GLY A CA 1
ATOM 786 C C . GLY A 1 96 ? -0.451 -27.547 -15.109 1 84.19 96 GLY A C 1
ATOM 787 O O . GLY A 1 96 ? -1.328 -28.188 -15.695 1 84.19 96 GLY A O 1
ATOM 788 N N . ASN A 1 97 ? 0.257 -28.125 -14.156 1 91.44 97 ASN A N 1
ATOM 789 C CA . ASN A 1 97 ? -0.071 -29.422 -13.594 1 91.44 97 ASN A CA 1
ATOM 790 C C . ASN A 1 97 ? -1.489 -29.453 -13.031 1 91.44 97 ASN A C 1
ATOM 792 O O . ASN A 1 97 ? -1.832 -28.641 -12.164 1 91.44 97 ASN A O 1
ATOM 796 N N . LEU A 1 98 ? -2.262 -30.312 -13.461 1 91 98 LEU A N 1
ATOM 797 C CA . LEU A 1 98 ? -3.691 -30.359 -13.164 1 91 98 LEU A CA 1
ATOM 798 C C . LEU A 1 98 ? -3.934 -30.641 -11.688 1 91 98 LEU A C 1
ATOM 800 O O . LEU A 1 98 ? -4.914 -30.172 -11.109 1 91 98 LEU A O 1
ATOM 804 N N . ILE A 1 99 ? -3.092 -31.469 -11.125 1 92.88 99 ILE A N 1
ATOM 805 C CA . ILE A 1 99 ? -3.242 -31.766 -9.703 1 92.88 99 ILE A CA 1
ATOM 806 C C . ILE A 1 99 ? -3.109 -30.469 -8.891 1 92.88 99 ILE A C 1
ATOM 808 O O . ILE A 1 99 ? -3.951 -30.188 -8.039 1 92.88 99 ILE A O 1
ATOM 812 N N . ILE A 1 100 ? -2.072 -29.75 -9.164 1 93.19 100 ILE A N 1
ATOM 813 C CA . ILE A 1 100 ? -1.827 -28.5 -8.469 1 93.19 100 ILE A CA 1
ATOM 814 C C . ILE A 1 100 ? -2.977 -27.531 -8.734 1 93.19 100 ILE A C 1
ATOM 816 O O . ILE A 1 100 ? -3.471 -26.875 -7.812 1 93.19 100 ILE A O 1
ATOM 820 N N . GLU A 1 101 ? -3.393 -27.469 -9.969 1 91.12 101 GLU A N 1
ATOM 821 C CA . GLU A 1 101 ? -4.504 -26.594 -10.336 1 91.12 101 GLU A CA 1
ATOM 822 C C . GLU A 1 101 ? -5.762 -26.938 -9.547 1 91.12 101 GLU A C 1
ATOM 824 O O . GLU A 1 101 ? -6.484 -26.047 -9.094 1 91.12 101 GLU A O 1
ATOM 829 N N . ASN A 1 102 ? -6 -28.172 -9.391 1 91.06 102 ASN A N 1
ATOM 830 C CA . ASN A 1 102 ? -7.188 -28.609 -8.672 1 91.06 102 ASN A CA 1
ATOM 831 C C . ASN A 1 102 ? -7.098 -28.297 -7.184 1 91.06 102 ASN A C 1
ATOM 833 O O . ASN A 1 102 ? -8.109 -27.969 -6.551 1 91.06 102 ASN A O 1
ATOM 837 N N . ILE A 1 103 ? -5.941 -28.344 -6.664 1 91.5 103 ILE A N 1
ATOM 838 C CA . ILE A 1 103 ? -5.762 -28 -5.258 1 91.5 103 ILE A CA 1
ATOM 839 C C . ILE A 1 103 ? -6.031 -26.516 -5.051 1 91.5 103 ILE A C 1
ATOM 841 O O . ILE A 1 103 ? -6.695 -26.125 -4.09 1 91.5 103 ILE A O 1
ATOM 845 N N . ILE A 1 104 ? -5.559 -25.688 -5.953 1 88.88 104 ILE A N 1
ATOM 846 C CA . ILE A 1 104 ? -5.715 -24.234 -5.867 1 88.88 104 ILE A CA 1
ATOM 847 C C . ILE A 1 104 ? -7.195 -23.875 -5.969 1 88.88 104 ILE A C 1
ATOM 849 O O . ILE A 1 104 ? -7.676 -23 -5.246 1 88.88 104 ILE A O 1
ATOM 853 N N . LYS A 1 105 ? -7.883 -24.406 -6.867 1 83.81 105 LYS A N 1
ATOM 854 C CA . LYS A 1 105 ? -9.273 -24.078 -7.16 1 83.81 105 LYS A CA 1
ATOM 855 C C . LYS A 1 105 ? -10.195 -24.5 -6.02 1 83.81 105 LYS A C 1
ATOM 857 O O . LYS A 1 105 ? -11.258 -23.922 -5.816 1 83.81 105 LYS A O 1
ATOM 862 N N . ARG A 1 106 ? -9.969 -25.531 -5.41 1 72.94 106 ARG A N 1
ATOM 863 C CA . ARG A 1 106 ? -10.828 -26.016 -4.332 1 72.94 106 ARG A CA 1
ATOM 864 C C . ARG A 1 106 ? -11.094 -24.922 -3.305 1 72.94 106 ARG A C 1
ATOM 866 O O . ARG A 1 106 ? -12.195 -24.812 -2.773 1 72.94 106 ARG A O 1
ATOM 873 N N . ASN A 1 107 ? -10.211 -24.125 -3.07 1 56.72 107 ASN A N 1
ATOM 874 C CA . ASN A 1 107 ? -10.391 -23.156 -1.992 1 56.72 107 ASN A CA 1
ATOM 875 C C . ASN A 1 107 ? -10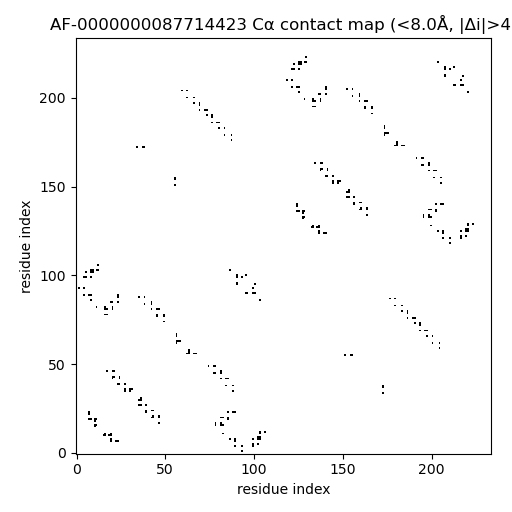.969 -21.844 -2.506 1 56.72 107 ASN A C 1
ATOM 877 O O . ASN A 1 107 ? -11.641 -21.125 -1.762 1 56.72 107 ASN A O 1
ATOM 881 N N . PHE A 1 108 ? -10.68 -21.469 -3.787 1 57.19 108 PHE A N 1
ATOM 882 C CA . PHE A 1 108 ? -11.266 -20.25 -4.324 1 57.19 108 PHE A CA 1
ATOM 883 C C . PHE A 1 108 ? -12.781 -20.391 -4.434 1 57.19 108 PHE A C 1
ATOM 885 O O . PHE A 1 108 ? -13.516 -19.406 -4.242 1 57.19 108 PHE A O 1
ATOM 892 N N . VAL A 1 109 ? -13.305 -21.531 -4.668 1 45.94 109 VAL A N 1
ATOM 893 C CA . VAL A 1 109 ? -14.734 -21.828 -4.695 1 45.94 109 VAL A CA 1
ATOM 894 C C . VAL A 1 109 ? -15.305 -21.75 -3.283 1 45.94 109 VAL A C 1
ATOM 896 O O . VAL A 1 109 ? -16.438 -21.297 -3.084 1 45.94 109 VAL A O 1
ATOM 899 N N . SER A 1 110 ? -14.609 -22.109 -2.424 1 44.56 110 SER A N 1
ATOM 900 C CA . SER A 1 110 ? -15.18 -22.172 -1.082 1 44.56 110 SER A CA 1
ATOM 901 C C . SER A 1 110 ? -15.273 -20.797 -0.45 1 44.56 110 SER A C 1
ATOM 903 O O . SER A 1 110 ? -15.883 -20.625 0.606 1 44.56 110 SER A O 1
ATOM 905 N N . GLN A 1 111 ? -14.445 -19.875 -0.85 1 45.69 111 GLN A N 1
ATOM 906 C CA . GLN A 1 111 ? -14.5 -18.578 -0.164 1 45.69 111 GLN A CA 1
ATOM 907 C C . GLN A 1 111 ? -15.555 -17.672 -0.786 1 45.69 111 GLN A C 1
ATOM 909 O O . GLN A 1 111 ? -15.789 -16.562 -0.3 1 45.69 111 GLN A O 1
ATOM 914 N N . LYS A 1 112 ? -16.203 -18 -1.879 1 44.88 112 LYS A N 1
ATOM 915 C CA . LYS A 1 112 ? -17.344 -17.188 -2.301 1 44.88 112 LYS A CA 1
ATOM 916 C C . LYS A 1 112 ? -18.531 -17.406 -1.375 1 44.88 112 LYS A C 1
ATOM 918 O O . LYS A 1 112 ? -18.891 -18.547 -1.069 1 44.88 112 LYS A O 1
ATOM 923 N N . PRO A 1 113 ? -18.938 -16.312 -0.76 1 36.94 113 PRO A N 1
ATOM 924 C CA . PRO A 1 113 ? -20.156 -16.516 0.028 1 36.94 113 PRO A CA 1
ATOM 925 C C . PRO A 1 113 ? -21.297 -17.141 -0.787 1 36.94 113 PRO A C 1
ATOM 927 O O . PRO A 1 113 ? -21.484 -16.781 -1.95 1 36.94 113 PRO A O 1
ATOM 930 N N . GLN A 1 114 ? -21.516 -18.422 -0.674 1 35.53 114 GLN A N 1
ATOM 931 C CA . GLN A 1 114 ? -22.766 -19 -1.167 1 35.53 114 GLN A CA 1
ATOM 932 C C . GLN A 1 114 ? -23.953 -18.078 -0.853 1 35.53 114 GLN A C 1
ATOM 934 O O . GLN A 1 114 ? -24.344 -17.953 0.307 1 35.53 114 GLN A O 1
ATOM 939 N N . THR A 1 115 ? -23.938 -16.969 -1.509 1 31.77 115 THR A N 1
ATOM 940 C CA . THR A 1 115 ? -25.25 -16.344 -1.363 1 31.77 115 THR A CA 1
ATOM 941 C C . THR A 1 115 ? -26.344 -17.312 -1.812 1 31.77 115 THR A C 1
ATOM 943 O O . THR A 1 115 ? -26.422 -17.672 -2.988 1 31.77 115 THR A O 1
ATOM 946 N N . TYR A 1 116 ? -26.578 -18.219 -1.013 1 28.95 116 TYR A N 1
ATOM 947 C CA . TYR A 1 116 ? -27.859 -18.906 -1.172 1 28.95 116 TYR A CA 1
ATOM 948 C C . TYR A 1 116 ? -29 -17.906 -1.391 1 28.95 116 TYR A C 1
ATOM 950 O O . TYR A 1 116 ? -29.203 -17 -0.573 1 28.95 116 TYR A O 1
ATOM 958 N N . MET A 1 117 ? -29.297 -17.594 -2.736 1 24.06 117 MET A N 1
ATOM 959 C CA . MET A 1 117 ? -30.719 -17.312 -2.914 1 24.06 117 MET A CA 1
ATOM 960 C C . MET A 1 117 ? -31.547 -18.594 -2.883 1 24.06 117 MET A C 1
ATOM 962 O O . MET A 1 117 ? -31.109 -19.625 -3.389 1 24.06 117 MET A O 1
ATOM 966 N N . MET B 1 1 ? 4.898 32.438 4.816 1 86.56 1 MET B N 1
ATOM 967 C CA . MET B 1 1 ? 4.613 31.094 5.363 1 86.56 1 MET B CA 1
ATOM 968 C C . MET B 1 1 ? 3.117 30.906 5.574 1 86.56 1 MET B C 1
ATOM 970 O O . MET B 1 1 ? 2.535 29.953 5.07 1 86.56 1 MET B O 1
ATOM 974 N N . PHE B 1 2 ? 2.43 32 5.965 1 91.44 2 PHE B N 1
ATOM 975 C CA . PHE B 1 2 ? 1.009 31.906 6.273 1 91.44 2 PHE B CA 1
ATOM 976 C C . PHE B 1 2 ? 0.191 31.703 5.004 1 91.44 2 PHE B C 1
ATOM 978 O O . PHE B 1 2 ? -0.647 30.797 4.941 1 91.44 2 PHE B O 1
ATOM 985 N N . ASP B 1 3 ? 0.472 32.438 3.963 1 93.5 3 ASP B N 1
ATOM 986 C CA . ASP B 1 3 ? -0.259 32.312 2.705 1 93.5 3 ASP B CA 1
ATOM 987 C C . ASP B 1 3 ? -0.098 30.922 2.109 1 93.5 3 ASP B C 1
ATOM 989 O O . ASP B 1 3 ? -1.049 30.359 1.557 1 93.5 3 ASP B O 1
ATOM 993 N N . THR B 1 4 ? 1.082 30.453 2.227 1 95.75 4 THR B N 1
ATOM 994 C CA . THR B 1 4 ? 1.356 29.125 1.724 1 95.75 4 THR B CA 1
ATOM 995 C C . THR B 1 4 ? 0.562 28.078 2.504 1 95.75 4 THR B C 1
ATOM 997 O O . THR B 1 4 ? 0.01 27.141 1.917 1 95.75 4 THR B O 1
ATOM 1000 N N . LEU B 1 5 ? 0.471 28.219 3.799 1 96.75 5 LEU B N 1
ATOM 1001 C CA . LEU B 1 5 ? -0.292 27.297 4.633 1 96.75 5 LEU B CA 1
ATOM 1002 C C . LEU B 1 5 ? -1.774 27.344 4.273 1 96.75 5 LEU B C 1
ATOM 1004 O O . LEU B 1 5 ? -2.434 26.312 4.211 1 96.75 5 LEU B O 1
ATOM 1008 N N . VAL B 1 6 ? -2.277 28.547 4.02 1 95.94 6 VAL B N 1
ATOM 1009 C CA . VAL B 1 6 ? -3.668 28.703 3.611 1 95.94 6 VAL B CA 1
ATOM 1010 C C . VAL B 1 6 ? -3.906 27.984 2.283 1 95.94 6 VAL B C 1
ATOM 1012 O O . VAL B 1 6 ? -4.922 27.312 2.113 1 95.94 6 VAL B O 1
ATOM 1015 N N . GLN B 1 7 ? -3 28.172 1.382 1 96.5 7 GLN B N 1
ATOM 1016 C CA . GLN B 1 7 ? -3.113 27.5 0.086 1 96.5 7 GLN B CA 1
ATOM 1017 C C . GLN B 1 7 ? -3.135 25.984 0.243 1 96.5 7 GLN B C 1
ATOM 1019 O O . GLN B 1 7 ? -3.932 25.297 -0.4 1 96.5 7 GLN B O 1
ATOM 1024 N N . ILE B 1 8 ? -2.264 25.453 1.051 1 97 8 ILE B N 1
ATOM 1025 C CA . ILE B 1 8 ? -2.211 24.031 1.304 1 97 8 ILE B CA 1
ATOM 1026 C C . ILE B 1 8 ? -3.543 23.547 1.882 1 97 8 ILE B C 1
ATOM 1028 O O . ILE B 1 8 ? -4.105 22.547 1.43 1 97 8 ILE B O 1
ATOM 1032 N N . ALA B 1 9 ? -4.062 24.219 2.857 1 96 9 ALA B N 1
ATOM 1033 C CA . ALA B 1 9 ? -5.34 23.859 3.473 1 96 9 ALA B CA 1
ATOM 1034 C C . ALA B 1 9 ? -6.461 23.844 2.438 1 96 9 ALA B C 1
ATOM 1036 O O . ALA B 1 9 ? -7.301 22.938 2.438 1 96 9 ALA B O 1
ATOM 1037 N N . ASN B 1 10 ? -6.434 24.828 1.573 1 95.06 10 ASN B N 1
ATOM 1038 C CA . ASN B 1 10 ? -7.445 24.906 0.525 1 95.06 10 ASN B CA 1
ATOM 1039 C C . ASN B 1 10 ? -7.324 23.734 -0.453 1 95.06 10 ASN B C 1
ATOM 1041 O O . ASN B 1 10 ? -8.336 23.188 -0.892 1 95.06 10 ASN B O 1
ATOM 1045 N N . GLU B 1 11 ? -6.094 23.453 -0.858 1 95.81 11 GLU B N 1
ATOM 1046 C CA . GLU B 1 11 ? -5.879 22.297 -1.728 1 95.81 11 GLU B CA 1
ATOM 1047 C C . GLU B 1 11 ? -6.41 21.016 -1.089 1 95.81 11 GLU B C 1
ATOM 1049 O O . GLU B 1 11 ? -7.043 20.203 -1.758 1 95.81 11 GLU B O 1
ATOM 1054 N N . LEU B 1 12 ? -6.16 20.797 0.166 1 95.06 12 LEU B N 1
ATOM 1055 C CA . LEU B 1 12 ? -6.672 19.625 0.882 1 95.06 12 LEU B CA 1
ATOM 1056 C C . LEU B 1 12 ? -8.195 19.609 0.85 1 95.06 12 LEU B C 1
ATOM 1058 O O . LEU B 1 12 ? -8.797 18.562 0.576 1 95.06 12 LEU B O 1
ATOM 1062 N N . ASN B 1 13 ? -8.828 20.672 1.055 1 92.62 13 ASN B N 1
ATOM 1063 C CA . ASN B 1 13 ? -10.281 20.797 1.101 1 92.62 13 ASN B CA 1
ATOM 1064 C C . ASN B 1 13 ? -10.906 20.547 -0.27 1 92.62 13 ASN B C 1
ATOM 1066 O O . ASN B 1 13 ? -12.031 20.062 -0.365 1 92.62 13 ASN B O 1
ATOM 1070 N N . ARG B 1 14 ? -10.203 20.875 -1.323 1 93.19 14 ARG B N 1
ATOM 1071 C CA . ARG B 1 14 ? -10.695 20.688 -2.682 1 93.19 14 ARG B CA 1
ATOM 1072 C C . ARG B 1 14 ? -10.438 19.25 -3.152 1 93.19 14 ARG B C 1
ATOM 1074 O O . ARG B 1 14 ? -10.836 18.875 -4.258 1 93.19 14 ARG B O 1
ATOM 1081 N N . GLY B 1 15 ? -9.695 18.516 -2.377 1 92.88 15 GLY B N 1
ATOM 1082 C CA . GLY B 1 15 ? -9.414 17.141 -2.729 1 92.88 15 GLY B CA 1
ATOM 1083 C C . GLY B 1 15 ? -8.141 16.969 -3.537 1 92.88 15 GLY B C 1
ATOM 1084 O O . GLY B 1 15 ? -7.867 15.883 -4.055 1 92.88 15 GLY B O 1
ATOM 1085 N N . ASN B 1 16 ? -7.379 18.016 -3.742 1 95.81 16 ASN B N 1
ATOM 1086 C CA . ASN B 1 16 ? -6.094 17.938 -4.434 1 95.81 16 ASN B CA 1
ATOM 1087 C C . ASN B 1 16 ? -4.98 17.484 -3.494 1 95.81 16 ASN B C 1
ATOM 1089 O O . ASN B 1 16 ? -4.02 18.219 -3.26 1 95.81 16 ASN B O 1
ATOM 1093 N N . ILE B 1 17 ? -5.082 16.266 -3.098 1 96.69 17 ILE B N 1
ATOM 1094 C CA . ILE B 1 17 ? -4.293 15.727 -1.996 1 96.69 17 ILE B CA 1
ATOM 1095 C C . ILE B 1 17 ? -2.828 15.625 -2.414 1 96.69 17 ILE B C 1
ATOM 1097 O O . ILE B 1 17 ? -1.931 15.992 -1.653 1 96.69 17 ILE B O 1
ATOM 1101 N N . SER B 1 18 ? -2.545 15.141 -3.631 1 97.31 18 SER B N 1
ATOM 1102 C CA . SER B 1 18 ? -1.168 14.992 -4.094 1 97.31 18 SER B CA 1
ATOM 1103 C C . SER B 1 18 ? -0.476 16.344 -4.215 1 97.31 18 SER B C 1
ATOM 1105 O O . SER B 1 18 ? 0.681 16.5 -3.816 1 97.31 18 SER B O 1
ATOM 1107 N N . ARG B 1 19 ? -1.19 17.25 -4.742 1 97.25 19 ARG B N 1
ATOM 1108 C CA . ARG B 1 19 ? -0.628 18.594 -4.871 1 97.25 19 ARG B CA 1
ATOM 1109 C C . ARG B 1 19 ? -0.329 19.203 -3.502 1 97.25 19 ARG B C 1
ATOM 1111 O O . ARG B 1 19 ? 0.747 19.766 -3.289 1 97.25 19 ARG B O 1
ATOM 1118 N N . ALA B 1 20 ? -1.292 19.109 -2.52 1 97.5 20 ALA B N 1
ATOM 1119 C CA . ALA B 1 20 ? -1.082 19.594 -1.157 1 97.5 20 ALA B CA 1
ATOM 1120 C C . ALA B 1 20 ? 0.144 18.938 -0.527 1 97.5 20 ALA B C 1
ATOM 1122 O O . ALA B 1 20 ? 0.965 19.625 0.096 1 97.5 20 ALA B O 1
ATOM 1123 N N . GLY B 1 21 ? 0.261 17.625 -0.726 1 97.81 21 GLY B N 1
ATOM 1124 C CA . GLY B 1 21 ? 1.412 16.906 -0.211 1 97.81 21 GLY B CA 1
ATOM 1125 C C . GLY B 1 21 ? 2.734 17.438 -0.733 1 97.81 21 GLY B C 1
ATOM 1126 O O . GLY B 1 21 ? 3.682 17.625 0.034 1 97.81 21 GLY B O 1
ATOM 1127 N N . LYS B 1 22 ? 2.785 17.688 -2.02 1 97.94 22 LYS B N 1
ATOM 1128 C CA . LYS B 1 22 ? 4.004 18.203 -2.631 1 97.94 22 LYS B CA 1
ATOM 1129 C C . LYS B 1 22 ? 4.355 19.578 -2.064 1 97.94 22 LYS B C 1
ATOM 1131 O O . LYS B 1 22 ? 5.527 19.859 -1.81 1 97.94 22 LYS B O 1
ATOM 1136 N N . MET B 1 23 ? 3.371 20.406 -1.847 1 97.62 23 MET B N 1
ATOM 1137 C CA . MET B 1 23 ? 3.592 21.719 -1.272 1 97.62 23 MET B CA 1
ATOM 1138 C C . MET B 1 23 ? 4.141 21.625 0.146 1 97.62 23 MET B C 1
ATOM 1140 O O . MET B 1 23 ? 5.023 22.391 0.534 1 97.62 23 MET B O 1
ATOM 1144 N N . ILE B 1 24 ? 3.674 20.703 0.898 1 97.31 24 ILE B N 1
ATOM 1145 C CA . ILE B 1 24 ? 4.129 20.484 2.268 1 97.31 24 ILE B CA 1
ATOM 1146 C C . ILE B 1 24 ? 5.598 20.062 2.264 1 97.31 24 ILE B C 1
ATOM 1148 O O . ILE B 1 24 ? 6.387 20.531 3.092 1 97.31 24 ILE B O 1
ATOM 1152 N N . LEU B 1 25 ? 5.914 19.234 1.359 1 97.31 25 LEU B N 1
ATOM 1153 C CA . LEU B 1 25 ? 7.301 18.797 1.264 1 97.31 25 LEU B CA 1
ATOM 1154 C C . LEU B 1 25 ? 8.234 19.969 0.977 1 97.31 25 LEU B C 1
ATOM 1156 O O . LEU B 1 25 ? 9.328 20.047 1.539 1 97.31 25 LEU B O 1
ATOM 1160 N N . ASP B 1 26 ? 7.785 20.859 0.104 1 96.38 26 ASP B N 1
ATOM 1161 C CA . ASP B 1 26 ? 8.578 22.047 -0.201 1 96.38 26 ASP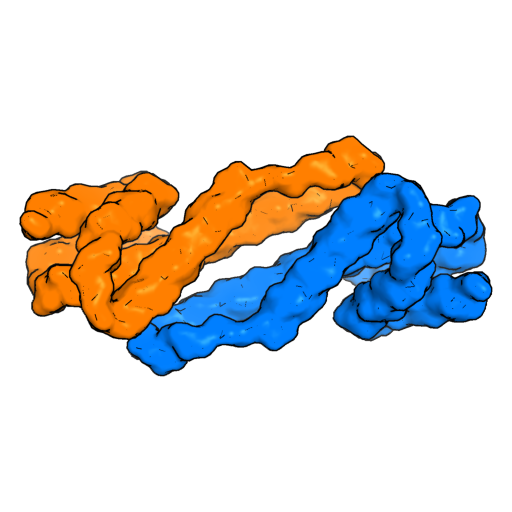 B CA 1
ATOM 1162 C C . ASP B 1 26 ? 8.766 22.906 1.042 1 96.38 26 ASP B C 1
ATOM 1164 O O . ASP B 1 26 ? 9.844 23.469 1.255 1 96.38 26 ASP B O 1
ATOM 1168 N N . LEU B 1 27 ? 7.777 22.922 1.895 1 94.88 27 LEU B N 1
ATOM 1169 C CA . LEU B 1 27 ? 7.793 23.766 3.09 1 94.88 27 LEU B CA 1
ATOM 1170 C C . LEU B 1 27 ? 8.68 23.141 4.172 1 94.88 27 LEU B C 1
ATOM 1172 O O . LEU B 1 27 ? 9.234 23.859 5.004 1 94.88 27 LEU B O 1
ATOM 1176 N N . THR B 1 28 ? 8.82 21.859 4.148 1 95.31 28 THR B N 1
ATOM 1177 C CA . THR B 1 28 ? 9.492 21.172 5.254 1 95.31 28 THR B CA 1
ATOM 1178 C C . THR B 1 28 ? 10.922 20.812 4.871 1 95.31 28 THR B C 1
ATOM 1180 O O . THR B 1 28 ? 11.617 20.125 5.625 1 95.31 28 THR B O 1
ATOM 1183 N N . ARG B 1 29 ? 11.367 21.203 3.781 1 91.94 29 ARG B N 1
ATOM 1184 C CA . ARG B 1 29 ? 12.68 20.844 3.262 1 91.94 29 ARG B CA 1
ATOM 1185 C C . ARG B 1 29 ? 13.781 21.234 4.238 1 91.94 29 ARG B C 1
ATOM 1187 O O . ARG B 1 29 ? 14.766 20.5 4.395 1 91.94 29 ARG B O 1
ATOM 1194 N N . ASP B 1 30 ? 13.641 22.391 4.961 1 89.25 30 ASP B N 1
ATOM 1195 C CA . ASP B 1 30 ? 14.695 22.906 5.828 1 89.25 30 ASP B CA 1
ATOM 1196 C C . ASP B 1 30 ? 14.312 22.75 7.301 1 89.25 30 ASP B C 1
ATOM 1198 O O . ASP B 1 30 ? 14.898 23.406 8.164 1 89.25 30 ASP B O 1
ATOM 1202 N N . GLU B 1 31 ? 13.375 21.953 7.516 1 90.19 31 GLU B N 1
ATOM 1203 C CA . GLU B 1 31 ? 12.969 21.734 8.898 1 90.19 31 GLU B CA 1
ATOM 1204 C C . GLU B 1 31 ? 13.984 20.844 9.633 1 90.19 31 GLU B C 1
ATOM 1206 O O . GLU B 1 31 ? 14.57 19.953 9.039 1 90.19 31 GLU B O 1
ATOM 1211 N N . ASP B 1 32 ? 14.156 21.109 10.945 1 90.75 32 ASP B N 1
ATOM 1212 C CA . ASP B 1 32 ? 15.117 20.359 11.742 1 90.75 32 ASP B CA 1
ATOM 1213 C C . ASP B 1 32 ? 14.398 19.438 12.727 1 90.75 32 ASP B C 1
ATOM 1215 O O . ASP B 1 32 ? 15.016 18.531 13.297 1 90.75 32 ASP B O 1
ATOM 1219 N N . ASN B 1 33 ? 13.125 19.641 12.906 1 91.25 33 ASN B N 1
ATOM 1220 C CA . ASN B 1 33 ? 12.367 18.797 13.812 1 91.25 33 ASN B CA 1
ATOM 1221 C C . ASN B 1 33 ? 12.266 17.359 13.297 1 91.25 33 ASN B C 1
ATOM 1223 O O . ASN B 1 33 ? 11.75 17.141 12.203 1 91.25 33 ASN B O 1
ATOM 1227 N N . GLU B 1 34 ? 12.719 16.438 14.07 1 89.81 34 GLU B N 1
ATOM 1228 C CA . GLU B 1 34 ? 12.812 15.039 13.664 1 89.81 34 GLU B CA 1
ATOM 1229 C C . GLU B 1 34 ? 11.445 14.469 13.328 1 89.81 34 GLU B C 1
ATOM 1231 O O . GLU B 1 34 ? 11.297 13.703 12.375 1 89.81 34 GLU B O 1
ATOM 1236 N N . ASN B 1 35 ? 10.438 14.836 14.086 1 88.38 35 ASN B N 1
ATOM 1237 C CA . ASN B 1 35 ? 9.094 14.312 13.859 1 88.38 35 ASN B CA 1
ATOM 1238 C C . ASN B 1 35 ? 8.508 14.805 12.539 1 88.38 35 ASN B C 1
ATOM 1240 O O . ASN B 1 35 ? 7.895 14.039 11.805 1 88.38 35 ASN B O 1
ATOM 1244 N N . ILE B 1 36 ? 8.758 16.062 12.258 1 93.44 36 ILE B N 1
ATOM 1245 C CA . ILE B 1 36 ? 8.289 16.641 11.008 1 93.44 36 ILE B CA 1
ATOM 1246 C C . IL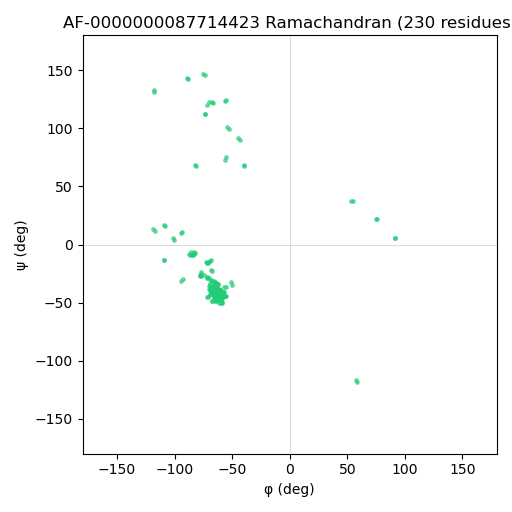E B 1 36 ? 8.992 15.961 9.828 1 93.44 36 ILE B C 1
ATOM 1248 O O . ILE B 1 36 ? 8.359 15.633 8.828 1 93.44 36 ILE B O 1
ATOM 1252 N N . LEU B 1 37 ? 10.211 15.672 10 1 93.75 37 LEU B N 1
ATOM 1253 C CA . LEU B 1 37 ? 10.992 15.047 8.938 1 93.75 37 LEU B CA 1
ATOM 1254 C C . LEU B 1 37 ? 10.523 13.625 8.68 1 93.75 37 LEU B C 1
ATOM 1256 O O . LEU B 1 37 ? 10.43 13.195 7.523 1 93.75 37 LEU B O 1
ATOM 1260 N N . LYS B 1 38 ? 10.219 12.891 9.711 1 93.12 38 LYS B N 1
ATOM 1261 C CA . LYS B 1 38 ? 9.734 11.523 9.57 1 93.12 38 LYS B CA 1
ATOM 1262 C C . LYS B 1 38 ? 8.398 11.484 8.828 1 93.12 38 LYS B C 1
ATOM 1264 O O . LYS B 1 38 ? 8.211 10.672 7.918 1 93.12 38 LYS B O 1
ATOM 1269 N N . VAL B 1 39 ? 7.539 12.336 9.18 1 95.06 39 VAL B N 1
ATOM 1270 C CA . VAL B 1 39 ? 6.23 12.383 8.539 1 95.06 39 VAL B CA 1
ATOM 1271 C C . VAL B 1 39 ? 6.379 12.859 7.094 1 95.06 39 VAL B C 1
ATOM 1273 O O . VAL B 1 39 ? 5.715 12.336 6.191 1 95.06 39 VAL B O 1
ATOM 1276 N N . SER B 1 40 ? 7.285 13.836 6.879 1 96.06 40 SER B N 1
ATOM 1277 C CA . SER B 1 40 ? 7.539 14.305 5.523 1 96.06 40 SER B CA 1
ATOM 1278 C C . SER B 1 40 ? 8.07 13.188 4.637 1 96.06 40 SER B C 1
ATOM 1280 O O . SER B 1 40 ? 7.684 13.07 3.475 1 96.06 40 SER B O 1
ATOM 1282 N N . SER B 1 41 ? 8.93 12.367 5.148 1 95 41 SER B N 1
ATOM 1283 C CA . SER B 1 41 ? 9.469 11.227 4.406 1 95 41 SER B CA 1
ATOM 1284 C C . SER B 1 41 ? 8.367 10.25 4.016 1 95 41 SER B C 1
ATOM 1286 O O . SER B 1 41 ? 8.383 9.703 2.912 1 95 41 SER B O 1
ATOM 1288 N N . GLU B 1 42 ? 7.445 10.055 4.934 1 95.31 42 GLU B N 1
ATOM 1289 C CA . GLU B 1 42 ? 6.316 9.18 4.641 1 95.31 42 GLU B CA 1
ATOM 1290 C C . GLU B 1 42 ? 5.43 9.773 3.549 1 95.31 42 GLU B C 1
ATOM 1292 O O . GLU B 1 42 ? 4.965 9.047 2.66 1 95.31 42 GLU B O 1
ATOM 1297 N N . ILE B 1 43 ? 5.199 11.039 3.566 1 97.31 43 ILE B N 1
ATOM 1298 C CA . ILE B 1 43 ? 4.422 11.711 2.533 1 97.31 43 ILE B CA 1
ATOM 1299 C C . ILE B 1 43 ? 5.098 11.539 1.178 1 97.31 43 ILE B C 1
ATOM 1301 O O . ILE B 1 43 ? 4.441 11.211 0.186 1 97.31 43 ILE B O 1
ATOM 1305 N N . GLU B 1 44 ? 6.367 11.727 1.176 1 97.44 44 GLU B N 1
ATOM 1306 C CA . GLU B 1 44 ? 7.121 11.547 -0.061 1 97.44 44 GLU B CA 1
ATOM 1307 C C . GLU B 1 44 ? 6.98 10.125 -0.595 1 97.44 44 GLU B C 1
ATOM 1309 O O . GLU B 1 44 ? 6.773 9.922 -1.794 1 97.44 44 GLU B O 1
ATOM 1314 N N . ARG B 1 45 ? 7.105 9.195 0.262 1 95.06 45 ARG B N 1
ATOM 1315 C CA . ARG B 1 45 ? 6.957 7.793 -0.125 1 95.06 45 ARG B CA 1
ATOM 1316 C C . ARG B 1 45 ? 5.574 7.531 -0.713 1 95.06 45 ARG B C 1
ATOM 1318 O O . ARG B 1 45 ? 5.449 6.883 -1.754 1 95.06 45 ARG B O 1
ATOM 1325 N N . LEU B 1 46 ? 4.562 8.023 -0.078 1 96.94 46 LEU B N 1
ATOM 1326 C CA . LEU B 1 46 ? 3.193 7.82 -0.534 1 96.94 46 LEU B CA 1
ATOM 1327 C C . LEU B 1 46 ? 2.979 8.445 -1.907 1 96.94 46 LEU B C 1
ATOM 1329 O O . LEU B 1 46 ? 2.357 7.836 -2.781 1 96.94 46 LEU B O 1
ATOM 1333 N N . LEU B 1 47 ? 3.477 9.617 -2.1 1 97.75 47 LEU B N 1
ATOM 1334 C CA . LEU B 1 47 ? 3.33 10.297 -3.383 1 97.75 47 LEU B CA 1
ATOM 1335 C C . LEU B 1 47 ? 3.996 9.492 -4.5 1 97.75 47 LEU B C 1
ATOM 1337 O O . LEU B 1 47 ? 3.436 9.359 -5.59 1 97.75 47 LEU B O 1
ATOM 1341 N N . ARG B 1 48 ? 5.133 8.938 -4.215 1 96.19 48 ARG B N 1
ATOM 1342 C CA . ARG B 1 48 ? 5.824 8.109 -5.199 1 96.19 48 ARG B CA 1
ATOM 1343 C C . ARG B 1 48 ? 5.016 6.859 -5.523 1 96.19 48 ARG B C 1
ATOM 1345 O O . ARG B 1 48 ? 4.898 6.473 -6.688 1 96.19 48 ARG B O 1
ATOM 1352 N N . GLU B 1 49 ? 4.473 6.301 -4.516 1 94.62 49 GLU B N 1
ATOM 1353 C CA . GLU B 1 49 ? 3.711 5.074 -4.707 1 94.62 49 GLU B CA 1
ATOM 1354 C C . GLU B 1 49 ? 2.43 5.336 -5.492 1 94.62 49 GLU B C 1
ATOM 1356 O O . GLU B 1 49 ? 2.031 4.523 -6.332 1 94.62 49 GLU B O 1
ATOM 1361 N N . ILE B 1 50 ? 1.788 6.402 -5.246 1 95.62 50 ILE B N 1
ATOM 1362 C CA . ILE B 1 50 ? 0.55 6.762 -5.93 1 95.62 50 ILE B CA 1
ATOM 1363 C C . ILE B 1 50 ? 0.828 6.996 -7.414 1 95.62 50 ILE B C 1
ATOM 1365 O O . ILE B 1 50 ? 0.005 6.656 -8.266 1 95.62 50 ILE B O 1
ATOM 1369 N N . GLU B 1 51 ? 1.946 7.496 -7.672 1 91.75 51 GLU B N 1
ATOM 1370 C CA . GLU B 1 51 ? 2.297 7.824 -9.047 1 91.75 51 GLU B CA 1
ATOM 1371 C C . GLU B 1 51 ? 2.902 6.617 -9.766 1 91.75 51 GLU B C 1
ATOM 1373 O O . GLU B 1 51 ? 3.023 6.613 -10.992 1 91.75 51 GLU B O 1
ATOM 1378 N N . SER B 1 52 ? 3.154 5.602 -8.992 1 87.5 52 SER B N 1
ATOM 1379 C CA . SER B 1 52 ? 3.811 4.434 -9.57 1 87.5 52 SER B CA 1
ATOM 1380 C C . SER B 1 52 ? 2.789 3.449 -10.133 1 87.5 52 SER B C 1
ATOM 1382 O O . SER B 1 52 ? 1.659 3.373 -9.648 1 87.5 52 SER B O 1
ATOM 1384 N N . ARG B 1 53 ? 3.117 2.797 -11.305 1 78.56 53 ARG B N 1
ATOM 1385 C CA . ARG B 1 53 ? 2.336 1.708 -11.875 1 78.56 53 ARG B CA 1
ATOM 1386 C C . ARG B 1 53 ? 3.154 0.423 -11.945 1 78.56 53 ARG B C 1
ATOM 1388 O O . ARG B 1 53 ? 4.32 0.443 -12.344 1 78.56 53 ARG B O 1
ATOM 1395 N N . ASP B 1 54 ? 2.465 -0.54 -11.453 1 75.81 54 ASP B N 1
ATOM 1396 C CA . ASP B 1 54 ? 3.129 -1.834 -11.57 1 75.81 54 ASP B CA 1
ATOM 1397 C C . ASP B 1 54 ? 3.088 -2.344 -13.008 1 75.81 54 ASP B C 1
ATOM 1399 O O . ASP B 1 54 ? 2.033 -2.752 -13.5 1 75.81 54 ASP B O 1
ATOM 1403 N N . SER B 1 55 ? 4.23 -2.412 -13.672 1 74.25 55 SER B N 1
ATOM 1404 C CA . SER B 1 55 ? 4.293 -2.777 -15.086 1 74.25 55 SER B CA 1
ATOM 1405 C C . SER B 1 55 ? 4.125 -4.281 -15.273 1 74.25 55 SER B C 1
ATOM 1407 O O . SER B 1 55 ? 3.738 -4.734 -16.359 1 74.25 55 SER B O 1
ATOM 1409 N N . PHE B 1 56 ? 4.414 -5.047 -14.289 1 78.19 56 PHE B N 1
ATOM 1410 C CA . PHE B 1 56 ? 4.387 -6.492 -14.461 1 78.19 56 PHE B CA 1
ATOM 1411 C C . PHE B 1 56 ? 2.955 -6.996 -14.594 1 78.19 56 PHE B C 1
ATOM 1413 O O . PHE B 1 56 ? 2.723 -8.102 -15.078 1 78.19 56 PHE B O 1
ATOM 1420 N N . VAL B 1 57 ? 1.983 -6.211 -14.242 1 81.94 57 VAL B N 1
ATOM 1421 C CA . VAL B 1 57 ? 0.582 -6.621 -14.227 1 81.94 57 VAL B CA 1
ATOM 1422 C C . VAL B 1 57 ? 0.097 -6.863 -15.656 1 81.94 57 VAL B C 1
ATOM 1424 O O . VAL B 1 57 ? -0.782 -7.699 -15.883 1 81.94 57 VAL B O 1
ATOM 1427 N N . ASP B 1 58 ? 0.763 -6.266 -16.531 1 78.94 58 ASP B N 1
ATOM 1428 C CA . ASP B 1 58 ? 0.309 -6.297 -17.922 1 78.94 58 ASP B CA 1
ATOM 1429 C C . ASP B 1 58 ? 0.443 -7.703 -18.516 1 78.94 58 ASP B C 1
ATOM 1431 O O . ASP B 1 58 ? -0.216 -8.031 -19.5 1 78.94 58 ASP B O 1
ATOM 1435 N N . TYR B 1 59 ? 1.147 -8.617 -17.875 1 79 59 TYR B N 1
ATOM 1436 C CA . TYR B 1 59 ? 1.362 -9.922 -18.484 1 79 59 TYR B CA 1
ATOM 1437 C C . TYR B 1 59 ? 0.763 -11.031 -17.625 1 79 59 TYR B C 1
ATOM 1439 O O . TYR B 1 59 ? 0.969 -12.211 -17.891 1 79 59 TYR B O 1
ATOM 1447 N N . LEU B 1 60 ? -0.03 -10.664 -16.688 1 87.44 60 LEU B N 1
ATOM 1448 C CA . LEU B 1 60 ? -0.542 -11.664 -15.75 1 87.44 60 LEU B CA 1
ATOM 1449 C C . LEU B 1 60 ? -1.899 -12.188 -16.203 1 87.44 60 LEU B C 1
ATOM 1451 O O . LEU B 1 60 ? -2.559 -12.93 -15.477 1 87.44 60 LEU B O 1
ATOM 1455 N N . GLY B 1 61 ? -2.311 -11.828 -17.484 1 83.25 61 GLY B N 1
ATOM 1456 C CA . GLY B 1 61 ? -3.535 -12.383 -18.047 1 83.25 61 GLY B CA 1
ATOM 1457 C C . GLY B 1 61 ? -4.766 -12.07 -17.203 1 83.25 61 GLY B C 1
ATOM 1458 O O . GLY B 1 61 ? -5.047 -10.906 -16.922 1 83.25 61 GLY B O 1
ATOM 1459 N N . GLU B 1 62 ? -5.391 -13.164 -16.703 1 82.12 62 GLU B N 1
ATOM 1460 C CA . GLU B 1 62 ? -6.672 -13.055 -16 1 82.12 62 GLU B CA 1
ATOM 1461 C C . GLU B 1 62 ? -6.504 -12.383 -14.641 1 82.12 62 GLU B C 1
ATOM 1463 O O . GLU B 1 62 ? -7.402 -11.68 -14.172 1 82.12 62 GLU B O 1
ATOM 1468 N N . GLU B 1 63 ? -5.363 -12.539 -14.078 1 88.19 63 GLU B N 1
ATOM 1469 C CA . GLU B 1 63 ? -5.113 -11.977 -12.75 1 88.19 63 GLU B CA 1
ATOM 1470 C C . GLU B 1 63 ? -4.973 -10.461 -12.812 1 88.19 63 GLU B C 1
ATOM 1472 O O . GLU B 1 63 ? -5.109 -9.773 -11.797 1 88.19 63 GLU B O 1
ATOM 1477 N N . ALA B 1 64 ? -4.777 -9.898 -14.039 1 89.44 64 ALA B N 1
ATOM 1478 C CA . ALA B 1 64 ? -4.492 -8.477 -14.211 1 89.44 64 ALA B CA 1
ATOM 1479 C C . ALA B 1 64 ? -5.668 -7.617 -13.758 1 89.44 64 ALA B C 1
ATOM 1481 O O . ALA B 1 64 ? -5.477 -6.57 -13.133 1 89.44 64 ALA B O 1
ATOM 1482 N N . ILE B 1 65 ? -6.836 -8.055 -14 1 90.19 65 ILE B N 1
ATOM 1483 C CA . ILE B 1 65 ? -8.023 -7.27 -13.688 1 90.19 65 ILE B CA 1
ATOM 1484 C C . ILE B 1 65 ? -8.172 -7.148 -12.172 1 90.19 65 ILE B C 1
ATOM 1486 O O . ILE B 1 65 ? -8.383 -6.055 -11.648 1 90.19 65 ILE B O 1
ATOM 1490 N N . GLU B 1 66 ? -8.062 -8.25 -11.531 1 92.5 66 GLU B N 1
ATOM 1491 C CA . GLU B 1 66 ? -8.172 -8.242 -10.078 1 92.5 66 GLU B CA 1
ATOM 1492 C C . GLU B 1 66 ? -7.051 -7.434 -9.438 1 92.5 66 GLU B C 1
ATOM 1494 O O . GLU B 1 66 ? -7.277 -6.699 -8.477 1 92.5 66 GLU B O 1
ATOM 1499 N N . LEU B 1 67 ? -5.926 -7.523 -9.992 1 94.31 67 LEU B N 1
ATOM 1500 C CA . LEU B 1 67 ? -4.789 -6.781 -9.453 1 94.31 67 LEU B CA 1
ATOM 1501 C C . LEU B 1 67 ? -4.977 -5.281 -9.656 1 94.31 67 LEU B C 1
ATOM 1503 O O . LEU B 1 67 ? -4.602 -4.48 -8.797 1 94.31 67 LEU B O 1
ATOM 1507 N N . ASP B 1 68 ? -5.551 -4.969 -10.781 1 92.69 68 ASP B N 1
ATOM 1508 C CA . ASP B 1 68 ? -5.844 -3.5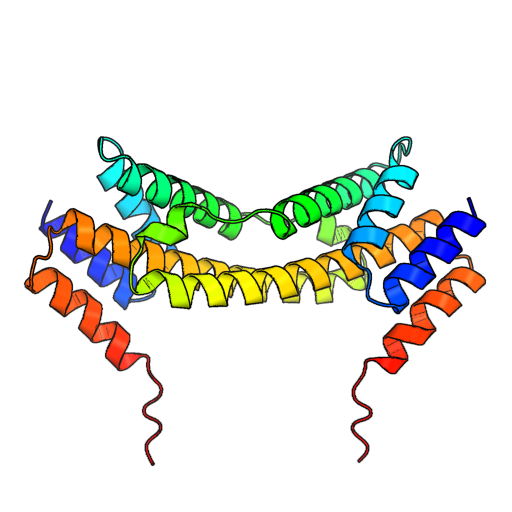62 -11.031 1 92.69 68 ASP B CA 1
ATOM 1509 C C . ASP B 1 68 ? -6.836 -3.016 -10.008 1 92.69 68 ASP B C 1
ATOM 1511 O O . ASP B 1 68 ? -6.699 -1.881 -9.547 1 92.69 68 ASP B O 1
ATOM 1515 N N . GLN B 1 69 ? -7.777 -3.814 -9.664 1 94.06 69 GLN B N 1
ATOM 1516 C CA . GLN B 1 69 ? -8.758 -3.406 -8.664 1 94.06 69 GLN B CA 1
ATOM 1517 C C . GLN B 1 69 ? -8.109 -3.209 -7.301 1 94.06 69 GLN B C 1
ATOM 1519 O O . GLN B 1 69 ? -8.391 -2.23 -6.609 1 94.06 69 GLN B O 1
ATOM 1524 N N . ILE B 1 70 ? -7.309 -4.078 -6.961 1 95.94 70 ILE B N 1
ATOM 1525 C CA . ILE B 1 70 ? -6.598 -3.979 -5.691 1 95.94 70 ILE B CA 1
ATOM 1526 C C . ILE B 1 70 ? -5.746 -2.711 -5.672 1 95.94 70 ILE B C 1
ATOM 1528 O O . ILE B 1 70 ? -5.711 -1.993 -4.668 1 95.94 70 ILE B O 1
ATOM 1532 N N . GLU B 1 71 ? -5.027 -2.439 -6.785 1 94.81 71 GLU B N 1
ATOM 1533 C CA . GLU B 1 71 ? -4.184 -1.25 -6.871 1 94.81 71 GLU B CA 1
ATOM 1534 C C . GLU B 1 71 ? -5.008 0.024 -6.711 1 94.81 71 GLU B C 1
ATOM 1536 O O . GLU B 1 71 ? -4.574 0.974 -6.055 1 94.81 71 GLU B O 1
ATOM 1541 N N . GLN B 1 72 ? -6.152 0.016 -7.273 1 95.12 72 GLN B N 1
ATOM 1542 C CA . GLN B 1 72 ? -7.031 1.173 -7.129 1 95.12 72 GLN B CA 1
ATOM 1543 C C . GLN B 1 72 ? -7.465 1.358 -5.68 1 95.12 72 GLN B C 1
ATOM 1545 O O . GLN B 1 72 ? -7.457 2.477 -5.16 1 95.12 72 GLN B O 1
ATOM 1550 N N . GLU B 1 73 ? -7.828 0.282 -5.043 1 97.19 73 GLU B N 1
ATOM 1551 C CA . GLU B 1 73 ? -8.203 0.328 -3.633 1 97.19 73 GLU B CA 1
ATOM 1552 C C . GLU B 1 73 ? -7.031 0.78 -2.764 1 97.19 73 GLU B C 1
ATOM 1554 O O . GLU B 1 73 ? -7.211 1.568 -1.834 1 97.19 73 GLU B O 1
ATOM 1559 N N . MET B 1 74 ? -5.891 0.3 -3.078 1 96.62 74 MET B N 1
ATOM 1560 C CA . MET B 1 74 ? -4.691 0.694 -2.348 1 96.62 74 MET B CA 1
ATOM 1561 C C . MET B 1 74 ? -4.426 2.188 -2.502 1 96.62 74 MET B C 1
ATOM 1563 O O . MET B 1 74 ? -4.082 2.865 -1.532 1 96.62 74 MET B O 1
ATOM 1567 N N . ASN B 1 75 ? -4.574 2.66 -3.707 1 96.69 75 ASN B N 1
ATOM 1568 C CA . ASN B 1 75 ? -4.324 4.074 -3.961 1 96.69 75 ASN B CA 1
ATOM 1569 C C . ASN B 1 75 ? -5.309 4.961 -3.203 1 96.69 75 ASN B C 1
ATOM 1571 O O . ASN B 1 75 ? -4.949 6.051 -2.756 1 96.69 75 ASN B O 1
ATOM 1575 N N . GLU B 1 76 ? -6.496 4.496 -3.051 1 96.88 76 GLU B N 1
ATOM 1576 C CA . GLU B 1 76 ? -7.469 5.242 -2.258 1 96.88 76 GLU B CA 1
ATOM 1577 C C . GLU B 1 76 ? -7.043 5.32 -0.795 1 96.88 76 GLU B C 1
ATOM 1579 O O . GLU B 1 76 ? -7.176 6.367 -0.159 1 96.88 76 GLU B O 1
ATOM 1584 N N . LEU B 1 77 ? -6.578 4.277 -0.304 1 97.5 77 LEU B N 1
ATOM 1585 C CA . LEU B 1 77 ? -6.098 4.254 1.073 1 97.5 77 LEU B CA 1
ATOM 1586 C C . LEU B 1 77 ? -4.855 5.121 1.229 1 97.5 77 LEU B C 1
ATOM 1588 O O . LEU B 1 77 ? -4.691 5.809 2.242 1 97.5 77 LEU B O 1
ATOM 1592 N N . ARG B 1 78 ? -3.973 5.062 0.226 1 97.38 78 ARG B N 1
ATOM 1593 C CA . ARG B 1 78 ? -2.783 5.906 0.248 1 97.38 78 ARG B CA 1
ATOM 1594 C C . ARG B 1 78 ? -3.16 7.383 0.275 1 97.38 78 ARG B C 1
ATOM 1596 O O . ARG B 1 78 ? -2.549 8.172 0.998 1 97.38 78 ARG B O 1
ATOM 1603 N N . LYS B 1 79 ? -4.145 7.715 -0.478 1 97.12 79 LYS B N 1
ATOM 1604 C CA . LYS B 1 79 ? -4.594 9.102 -0.514 1 97.12 79 LYS B CA 1
ATOM 1605 C C . LYS B 1 79 ? -5.195 9.516 0.826 1 97.12 79 LYS B C 1
ATOM 1607 O O . LYS B 1 79 ? -4.988 10.648 1.279 1 97.12 79 LYS B O 1
ATOM 1612 N N . ARG B 1 80 ? -5.93 8.633 1.444 1 96.69 80 ARG B N 1
ATOM 1613 C CA . ARG B 1 80 ? -6.48 8.914 2.768 1 96.69 80 ARG B CA 1
ATOM 1614 C C . ARG B 1 80 ? -5.367 9.133 3.787 1 96.69 80 ARG B C 1
ATOM 1616 O O . ARG B 1 80 ? -5.418 10.078 4.574 1 96.69 80 ARG B O 1
ATOM 1623 N N . LYS B 1 81 ? -4.41 8.234 3.754 1 97 81 LYS B N 1
ATOM 1624 C CA . LYS B 1 81 ? -3.258 8.359 4.645 1 97 81 LYS B CA 1
ATOM 1625 C C . LYS B 1 81 ? -2.508 9.664 4.391 1 97 81 LYS B C 1
ATOM 1627 O O . LYS B 1 81 ? -2.137 10.359 5.336 1 97 81 LYS B O 1
ATOM 1632 N N . LEU B 1 82 ? -2.336 9.992 3.158 1 97.5 82 LEU B N 1
ATOM 1633 C CA . LEU B 1 82 ? -1.654 11.219 2.75 1 97.5 82 LEU B CA 1
ATOM 1634 C C . LEU B 1 82 ? -2.383 12.445 3.279 1 97.5 82 LEU B C 1
ATOM 1636 O O . LEU B 1 82 ? -1.75 13.391 3.754 1 97.5 82 LEU B O 1
ATOM 1640 N N . LYS B 1 83 ? -3.635 12.406 3.238 1 96.38 83 LYS B N 1
ATOM 1641 C CA . LYS B 1 83 ? -4.434 13.523 3.738 1 96.38 83 LYS B CA 1
ATOM 1642 C C . LYS B 1 83 ? -4.242 13.703 5.242 1 96.38 83 LYS B C 1
ATOM 1644 O O . LYS B 1 83 ? -4.02 14.82 5.715 1 96.38 83 LYS B O 1
ATOM 1649 N N . ILE B 1 84 ? -4.34 12.656 5.969 1 95.44 84 ILE B N 1
ATOM 1650 C CA . ILE B 1 84 ? -4.215 12.695 7.422 1 95.44 84 ILE B CA 1
ATOM 1651 C C . ILE B 1 84 ? -2.84 13.242 7.801 1 95.44 84 ILE B C 1
ATOM 1653 O O . ILE B 1 84 ? -2.732 14.133 8.648 1 95.44 84 ILE B O 1
ATOM 1657 N N . LEU B 1 85 ? -1.805 12.742 7.164 1 96.31 85 LEU B N 1
ATOM 1658 C CA . LEU B 1 85 ? -0.444 13.18 7.461 1 96.31 85 LEU B CA 1
ATOM 1659 C C . LEU B 1 85 ? -0.24 14.633 7.07 1 96.31 85 LEU B C 1
ATOM 1661 O O . LEU B 1 85 ? 0.451 15.383 7.77 1 96.31 85 LEU B O 1
ATOM 1665 N N . SER B 1 86 ? -0.857 15.016 5.934 1 96.06 86 SER B N 1
ATOM 1666 C CA . SER B 1 86 ? -0.774 16.406 5.48 1 96.06 86 SER B CA 1
ATOM 1667 C C . SER B 1 86 ? -1.428 17.344 6.48 1 96.06 86 SER B C 1
ATOM 1669 O O . SER B 1 86 ? -0.875 18.406 6.797 1 96.06 86 SER B O 1
ATOM 1671 N N . VAL B 1 87 ? -2.578 16.922 6.988 1 94.12 87 VAL B N 1
ATOM 1672 C CA . VAL B 1 87 ? -3.279 17.734 7.984 1 94.12 87 VAL B CA 1
ATOM 1673 C C . VAL B 1 87 ? -2.436 17.828 9.25 1 94.12 87 VAL B C 1
ATOM 1675 O O . VAL B 1 87 ? -2.311 18.906 9.828 1 94.12 87 VAL B O 1
ATOM 1678 N N . TYR B 1 88 ? -1.837 16.797 9.648 1 93.75 88 TYR B N 1
ATOM 1679 C CA . TYR B 1 88 ? -0.969 16.781 10.82 1 93.75 88 TYR B CA 1
ATOM 1680 C C . TYR B 1 88 ? 0.171 17.781 10.664 1 93.75 88 TYR B C 1
ATOM 1682 O O . TYR B 1 88 ? 0.408 18.609 11.555 1 93.75 88 TYR B O 1
ATOM 1690 N N . LEU B 1 89 ? 0.846 17.75 9.594 1 95.19 89 LEU B N 1
ATOM 1691 C CA . LEU B 1 89 ? 1.988 18.625 9.383 1 95.19 89 LEU B CA 1
ATOM 1692 C C . LEU B 1 89 ? 1.539 20.078 9.266 1 95.19 89 LEU B C 1
ATOM 1694 O O . LEU B 1 89 ? 2.225 21 9.742 1 95.19 89 LEU B O 1
ATOM 1698 N N . LEU B 1 90 ? 0.391 20.25 8.562 1 94.38 90 LEU B N 1
ATOM 1699 C CA . LEU B 1 90 ? -0.149 21.609 8.461 1 94.38 90 LEU B CA 1
ATOM 1700 C C . LEU B 1 90 ? -0.411 22.203 9.844 1 94.38 90 LEU B C 1
ATOM 1702 O O . LEU B 1 90 ? -0.072 23.359 10.102 1 94.38 90 LEU B O 1
ATOM 1706 N N . ARG B 1 91 ? -0.908 21.453 10.734 1 92.44 91 ARG B N 1
ATOM 1707 C CA . ARG B 1 91 ? -1.157 21.891 12.102 1 92.44 91 ARG B CA 1
ATOM 1708 C C . ARG B 1 91 ? 0.15 22.203 12.828 1 92.44 91 ARG B C 1
ATOM 1710 O O . ARG B 1 91 ? 0.256 23.203 13.523 1 92.44 91 ARG B O 1
ATOM 1717 N N . LYS B 1 92 ? 1.068 21.359 12.625 1 92 92 LYS B N 1
ATOM 1718 C CA . LYS B 1 92 ? 2.363 21.562 13.273 1 92 92 LYS B CA 1
ATOM 1719 C C . LYS B 1 92 ? 3.057 22.812 12.758 1 92 92 LYS B C 1
ATOM 1721 O O . LYS B 1 92 ? 3.578 23.609 13.539 1 92 92 LYS B O 1
ATOM 1726 N N . LEU B 1 93 ? 3.018 23 11.484 1 93.56 93 LEU B N 1
ATOM 1727 C CA . LEU B 1 93 ? 3.705 24.109 10.844 1 93.56 93 LEU B CA 1
ATOM 1728 C C . LEU B 1 93 ? 3.008 25.438 11.156 1 93.56 93 LEU B C 1
ATOM 1730 O O . LEU B 1 93 ? 3.652 26.484 11.219 1 93.56 93 LEU B O 1
ATOM 1734 N N . SER B 1 94 ? 1.704 25.359 11.391 1 93.88 94 SER B N 1
ATOM 1735 C CA . SER B 1 94 ? 0.925 26.547 11.695 1 93.88 94 SER B CA 1
ATOM 1736 C C . SER B 1 94 ? 1.024 26.906 13.172 1 93.88 94 SER B C 1
ATOM 1738 O O . SER B 1 94 ? 0.529 27.953 13.594 1 93.88 94 SER B O 1
ATOM 1740 N N . LYS B 1 95 ? 1.646 26.078 13.945 1 91.06 95 LYS B N 1
ATOM 1741 C CA . LYS B 1 95 ? 1.79 26.266 15.391 1 91.06 95 LYS B CA 1
ATOM 1742 C C . LYS B 1 95 ? 0.435 26.5 16.047 1 91.06 95 LYS B C 1
ATOM 1744 O O . LYS B 1 95 ? 0.291 27.391 16.875 1 91.06 95 LYS B O 1
ATOM 1749 N N . GLY B 1 96 ? -0.586 25.703 15.453 1 84.5 96 GLY B N 1
ATOM 1750 C CA . GLY B 1 96 ? -1.914 25.766 16.047 1 84.5 96 GLY B CA 1
ATOM 1751 C C . GLY B 1 96 ? -2.66 27.047 15.711 1 84.5 96 GLY B C 1
ATOM 1752 O O . GLY B 1 96 ? -3.502 27.5 16.484 1 84.5 96 GLY B O 1
ATOM 1753 N N . ASN B 1 97 ? -2.314 27.75 14.633 1 91.5 97 ASN B N 1
ATOM 1754 C CA . ASN B 1 97 ? -3.027 28.938 14.18 1 91.5 97 ASN B CA 1
ATOM 1755 C C . ASN B 1 97 ? -4.508 28.656 13.953 1 91.5 97 ASN B C 1
ATOM 1757 O O . ASN B 1 97 ? -4.859 27.781 13.164 1 91.5 97 ASN B O 1
ATOM 1761 N N . LEU B 1 98 ? -5.34 29.359 14.555 1 90.94 98 LEU B N 1
ATOM 1762 C CA . LEU B 1 98 ? -6.777 29.094 14.594 1 90.94 98 LEU B CA 1
ATOM 1763 C C . LEU B 1 98 ? -7.395 29.281 13.211 1 90.94 98 LEU B C 1
ATOM 1765 O O . LEU B 1 98 ? -8.359 28.594 12.859 1 90.94 98 LEU B O 1
ATOM 1769 N N . ILE B 1 99 ? -6.875 30.234 12.492 1 92.81 99 ILE B N 1
ATOM 1770 C CA . ILE B 1 99 ? -7.398 30.453 11.148 1 92.81 99 ILE B CA 1
ATOM 1771 C C . ILE B 1 99 ? -7.184 29.203 10.297 1 92.81 99 ILE B C 1
ATOM 1773 O O . ILE B 1 99 ? -8.109 28.719 9.648 1 92.81 99 ILE B O 1
ATOM 1777 N N . ILE B 1 100 ? -5.992 28.734 10.32 1 93 100 ILE B N 1
ATOM 1778 C CA . ILE B 1 100 ? -5.652 27.531 9.555 1 93 100 ILE B CA 1
ATOM 1779 C C . ILE B 1 100 ? -6.48 26.359 10.055 1 93 100 ILE B C 1
ATOM 1781 O O . ILE B 1 100 ? -7.016 25.578 9.25 1 93 100 ILE B O 1
ATOM 1785 N N . GLU B 1 101 ? -6.582 26.25 11.3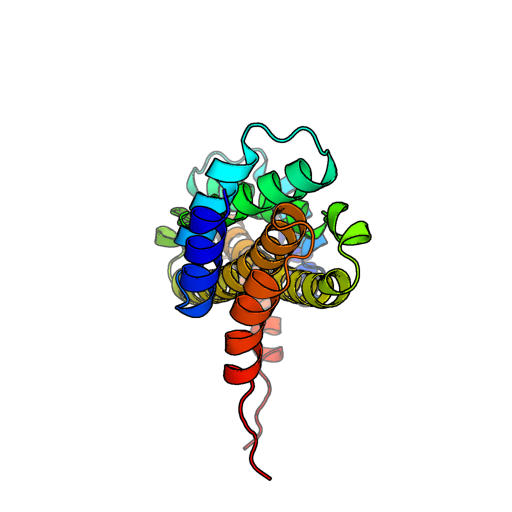52 1 91 101 GLU B N 1
ATOM 1786 C CA . GLU B 1 101 ? -7.371 25.172 11.938 1 91 101 GLU B CA 1
ATOM 1787 C C . GLU B 1 101 ? -8.82 25.219 11.461 1 91 101 GLU B C 1
ATOM 1789 O O . GLU B 1 101 ? -9.414 24.188 11.164 1 91 101 GLU B O 1
ATOM 1794 N N . ASN B 1 102 ? -9.352 26.359 11.375 1 90.94 102 ASN B N 1
ATOM 1795 C CA . ASN B 1 102 ? -10.734 26.531 10.953 1 90.94 102 ASN B CA 1
ATOM 1796 C C . ASN B 1 102 ? -10.914 26.188 9.477 1 90.94 102 ASN B C 1
ATOM 1798 O O . ASN B 1 102 ? -11.945 25.641 9.078 1 90.94 102 ASN B O 1
ATOM 1802 N N . ILE B 1 103 ? -9.922 26.484 8.711 1 91.38 103 ILE B N 1
ATOM 1803 C CA . ILE B 1 103 ? -10 26.141 7.297 1 91.38 103 ILE B CA 1
ATOM 1804 C C . ILE B 1 103 ? -9.984 24.625 7.125 1 91.38 103 ILE B C 1
ATOM 1806 O O . ILE B 1 103 ? -10.742 24.078 6.324 1 91.38 103 ILE B O 1
ATOM 1810 N N . ILE B 1 104 ? -9.156 23.938 7.887 1 88.69 104 ILE B N 1
ATOM 1811 C CA . ILE B 1 104 ? -9.023 22.484 7.809 1 88.69 104 ILE B CA 1
ATOM 1812 C C . ILE B 1 104 ? -10.336 21.828 8.219 1 88.69 104 ILE B C 1
ATOM 1814 O O . ILE B 1 104 ? -10.773 20.859 7.598 1 88.69 104 ILE B O 1
ATOM 1818 N N . LYS B 1 105 ? -10.906 22.219 9.273 1 83.5 105 LYS B N 1
ATOM 1819 C CA . LYS B 1 105 ? -12.094 21.609 9.852 1 83.5 105 LYS B CA 1
ATOM 1820 C C . LYS B 1 105 ? -13.312 21.812 8.953 1 83.5 105 LYS B C 1
ATOM 1822 O O . LYS B 1 105 ? -14.242 21 8.969 1 83.5 105 LYS B O 1
ATOM 1827 N N . ARG B 1 106 ? -13.438 22.859 8.352 1 72.56 106 ARG B N 1
ATOM 1828 C CA . ARG B 1 106 ? -14.594 23.125 7.512 1 72.56 106 ARG B CA 1
ATOM 1829 C C . ARG B 1 106 ? -14.844 21.984 6.531 1 72.56 106 ARG B C 1
ATOM 1831 O O . ARG B 1 106 ? -15.992 21.641 6.246 1 72.56 106 ARG B O 1
ATOM 1838 N N . ASN B 1 107 ? -13.883 21.375 6.117 1 56.94 107 ASN B N 1
ATOM 1839 C CA . ASN B 1 107 ? -14.07 20.359 5.086 1 56.94 107 ASN B CA 1
ATOM 1840 C C . ASN B 1 107 ? -14.227 18.969 5.688 1 56.94 107 ASN B C 1
ATOM 1842 O O . ASN B 1 107 ? -14.867 18.094 5.094 1 56.94 107 ASN B O 1
ATOM 1846 N N . PHE B 1 108 ? -13.555 18.703 6.863 1 57.19 108 PHE B N 1
ATOM 1847 C CA . PHE B 1 108 ? -13.727 17.406 7.5 1 57.19 108 PHE B CA 1
ATOM 1848 C C . PHE B 1 108 ? -15.156 17.219 7.973 1 57.19 108 PHE B C 1
ATOM 1850 O O . PHE B 1 108 ? -15.68 16.094 7.957 1 57.19 108 PHE B O 1
ATOM 1857 N N . VAL B 1 109 ? -15.852 18.234 8.367 1 45.94 109 VAL B N 1
ATOM 1858 C CA . VAL B 1 109 ? -17.266 18.219 8.742 1 45.94 109 VAL B CA 1
ATOM 1859 C C . VAL B 1 109 ? -18.125 18 7.5 1 45.94 109 VAL B C 1
ATOM 1861 O O . VAL B 1 109 ? -19.141 17.281 7.559 1 45.94 109 VAL B O 1
ATOM 1864 N N . SER B 1 110 ? -17.781 18.531 6.52 1 44.75 110 SER B N 1
ATOM 1865 C CA . SER B 1 110 ? -18.641 18.438 5.352 1 44.75 110 SER B CA 1
ATOM 1866 C C . SER B 1 110 ? -18.578 17.062 4.715 1 44.75 110 SER B C 1
ATOM 1868 O O . SER B 1 110 ? -19.391 16.734 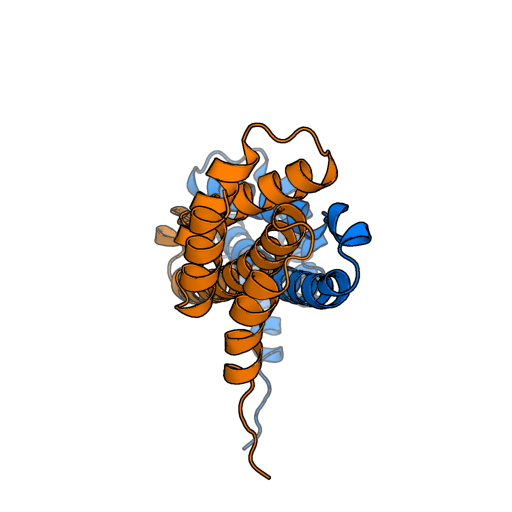3.844 1 44.75 110 SER B O 1
ATOM 1870 N N . GLN B 1 111 ? -17.484 16.344 4.883 1 46.44 111 GLN B N 1
ATOM 1871 C CA . GLN B 1 111 ? -17.406 15.062 4.188 1 46.44 111 GLN B CA 1
ATOM 1872 C C . GLN B 1 111 ? -18.078 13.953 4.988 1 46.44 111 GLN B C 1
ATOM 1874 O O . GLN B 1 111 ? -18.203 12.82 4.512 1 46.44 111 GLN B O 1
ATOM 1879 N N . LYS B 1 112 ? -18.484 14.156 6.223 1 48.25 112 LYS B N 1
ATOM 1880 C CA . LYS B 1 112 ? -19.281 13.109 6.855 1 48.25 112 LYS B CA 1
ATOM 1881 C C . LYS B 1 112 ? -20.672 13.023 6.234 1 48.25 112 LYS B C 1
ATOM 1883 O O . LYS B 1 112 ? -21.328 14.039 6.027 1 48.25 112 LYS B O 1
ATOM 1888 N N . PRO B 1 113 ? -21 11.828 5.734 1 37.94 113 PRO B N 1
ATOM 1889 C CA . PRO B 1 113 ? -22.359 11.734 5.211 1 37.94 113 PRO B CA 1
ATOM 1890 C C . PRO B 1 113 ? -23.422 12.148 6.238 1 37.94 113 PRO B C 1
ATOM 1892 O O . PRO B 1 113 ? -23.297 11.812 7.422 1 37.94 113 PRO B O 1
ATOM 1895 N N . GLN B 1 114 ? -23.953 13.336 6.16 1 35.97 114 GLN B N 1
ATOM 1896 C CA . GLN B 1 114 ? -25.172 13.656 6.906 1 35.97 114 GLN B CA 1
ATOM 1897 C C . GLN B 1 114 ? -26.156 12.484 6.875 1 35.97 114 GLN B C 1
ATOM 1899 O O . GLN B 1 114 ? -26.75 12.195 5.832 1 35.97 114 GLN B O 1
ATOM 1904 N N . THR B 1 115 ? -25.781 11.445 7.523 1 32.47 115 THR B N 1
ATOM 1905 C CA . THR B 1 115 ? -26.922 10.555 7.668 1 32.47 115 THR B CA 1
ATOM 1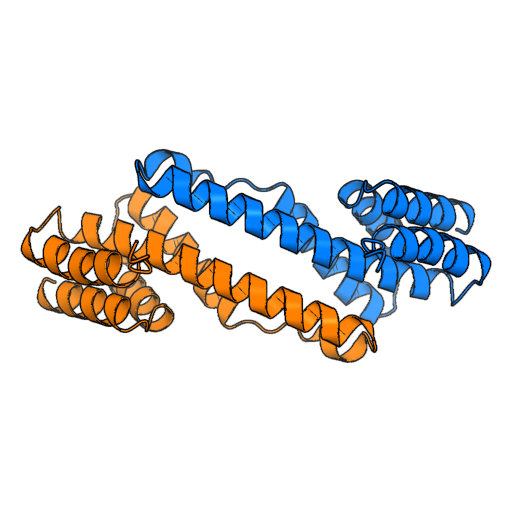906 C C . THR B 1 115 ? -28.094 11.281 8.344 1 32.47 115 THR B C 1
ATOM 1908 O O . 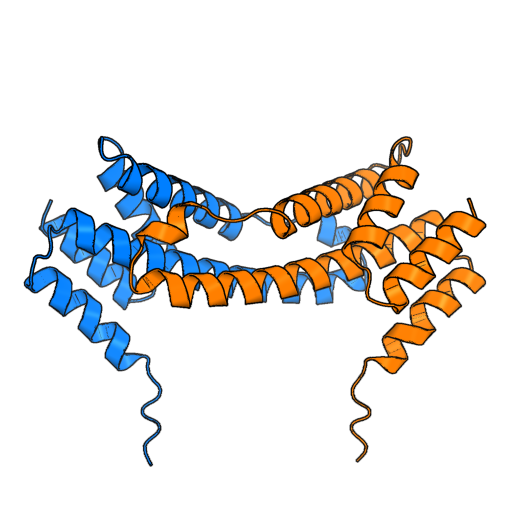THR B 1 115 ? -27.984 11.664 9.508 1 32.47 115 THR B O 1
ATOM 1911 N N . TYR B 1 116 ? -28.641 12.078 7.641 1 29.77 116 TYR B N 1
ATOM 1912 C CA . TYR B 1 116 ? -29.984 12.484 8.07 1 29.77 116 TYR B CA 1
ATOM 1913 C C . TYR B 1 116 ? -30.797 11.281 8.523 1 29.77 116 TYR B C 1
ATOM 1915 O O . TYR B 1 116 ? -31 10.336 7.758 1 29.77 116 TYR B O 1
ATOM 1923 N N . MET B 1 117 ? -30.719 10.914 9.883 1 24.58 117 MET B N 1
ATOM 1924 C CA . MET B 1 117 ? -31.969 10.344 10.383 1 24.58 117 MET B CA 1
ATOM 1925 C C . MET B 1 117 ? -33.031 11.43 10.57 1 24.58 117 MET B C 1
ATOM 1927 O O . MET B 1 117 ? -32.688 12.547 10.977 1 24.58 117 MET B O 1
#

Secondary structure (DSSP, 8-state):
-HHHHHHHHHHHHTT-HHHHHHHHHHHTTT---HHHHHHHHHHHHHHHHHH---GGGGGSTTHHHHHHHHHHHHHHHHHHHHHHHHHHHHHHHHTT-HHHHHHHHHHHHHTS-----/-HHHHHHHHHHHHTT-HHHHHHHHHHHTTT---HHHHHHHHHHHHHHHHHH---GGGGGSTTHHHHHHHHHHHHHHHHHHHHHHHHHHHHHHHHTT-HHHHHHHHHHHHHTS-----

Organism: NCBI:txid1293036

Nearest PDB structures (foldseek):
  1i4d-assembly1_A  TM=4.660E-01  e=5.244E+00  Homo sapiens
  6ox7-assembly1_C  TM=2.461E-01  e=7.252E+00  Homo sapiens
  1i4d-assembly1_A  TM=4.664E-01  e=7.081E+00  Homo sapiens
  6ox7-assembly1_C  TM=2.463E-01  e=7.081E+00  Homo sapiens

Foldseek 3Di:
DVVLLLVLLVCLLVLVLLVSLVSLLVVCVPPDDPVLVVLNVLLVVLSVLLPDDDPVLVPPPPVSVVVVVVSVVVNVVSSVSSSVSSVVSSCVVCVNPPVSVVSNVVRVVVPPPPPPD/DVVLLLVLLVCLLVLVLLVSLVSLLVVCVPPDDPVLVVLNVLLVVLSVLLPDDDPVLVPPPPCSVVVVVVSVVVNVVSSVSSSVSSVVSSCVVCVNPVVSVVSNVVRVVVPPPPPPD

Radius of gyration: 21.69 Å; Cα contacts (8 Å, |Δi|>4): 191; chains: 2; bounding box: 49×64×37 Å